Protein AF-A0A5J5HR35-F1 (afdb_monomer_lite)

pLDDT: mean 83.35, std 20.57, range [26.34, 98.75]

Radius of gyration: 26.12 Å; chains: 1; bounding box: 55×48×92 Å

Sequence (263 aa):
MTSKKSKEKQVEEMIECFKLLPTAKPPLFHYHTVRGNVSAYLWQKKIRPAVLEQLHKTCSICGWQPTIKEEERKLHLHEIEEYDYENMVCHLIDIQLICVKCHAIQHIMRAQAVLTMKQWDDLMQHFIMVNGCSSDVLDDWELIVTKSMQRDKNLMTMPALEERKELTKKTRRYTVASHLPFAEEMANQLLKKGLLHHESFVEKLIEDYTAIKRANKSKNLYRCPKCRNIGKKREYATYTMYEHKVYSTMMGITRISGCIVEK

Structure (mmCIF, N/CA/C/O backbone):
data_AF-A0A5J5HR35-F1
#
_entry.id   AF-A0A5J5HR35-F1
#
loop_
_atom_site.group_PDB
_atom_site.id
_atom_site.type_symbol
_atom_site.label_atom_id
_atom_site.label_alt_id
_atom_site.label_comp_id
_atom_site.label_asym_id
_atom_site.label_entity_id
_atom_site.label_seq_id
_atom_site.pdbx_PDB_ins_code
_atom_site.Cartn_x
_atom_site.Cartn_y
_atom_site.Cartn_z
_atom_site.occupancy
_atom_site.B_iso_or_equiv
_atom_site.auth_seq_id
_atom_site.auth_comp_id
_atom_site.auth_asym_id
_atom_site.auth_atom_id
_atom_site.pdbx_PDB_model_num
ATOM 1 N N . MET A 1 1 ? -13.097 1.701 -36.882 1.00 57.53 1 MET A N 1
ATOM 2 C CA . MET A 1 1 ? -13.491 1.426 -35.474 1.00 57.53 1 MET A CA 1
ATOM 3 C C . MET A 1 1 ? -13.123 0.015 -34.983 1.00 57.53 1 MET A C 1
ATOM 5 O O . MET A 1 1 ? -13.241 -0.242 -33.793 1.00 57.53 1 MET A O 1
ATOM 9 N N . THR A 1 2 ? -12.625 -0.885 -35.840 1.00 61.03 2 THR A N 1
ATOM 10 C CA . THR A 1 2 ? -12.198 -2.256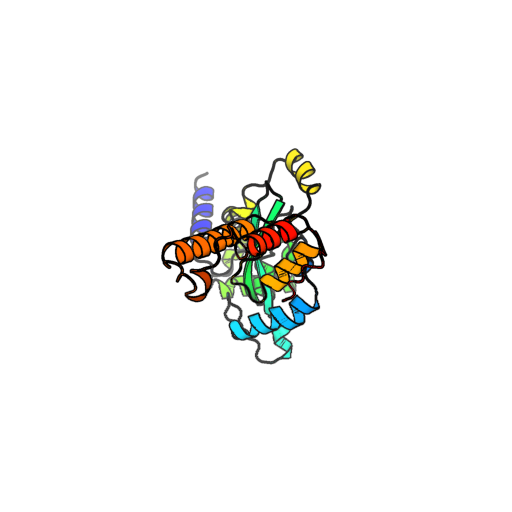 -35.481 1.00 61.03 2 THR A CA 1
ATOM 11 C C . THR A 1 2 ? -10.834 -2.325 -34.773 1.00 61.03 2 THR A C 1
ATOM 13 O O . THR A 1 2 ? -10.663 -3.138 -33.873 1.00 61.03 2 THR A O 1
ATOM 16 N N . SER A 1 3 ? -9.895 -1.427 -35.095 1.00 72.19 3 SER A N 1
ATOM 17 C CA . SER A 1 3 ? -8.535 -1.415 -34.517 1.00 72.19 3 SER A CA 1
ATOM 18 C C . SER A 1 3 ? -8.492 -1.109 -33.006 1.00 72.19 3 SER A C 1
ATOM 20 O O . SER A 1 3 ? -7.773 -1.777 -32.268 1.00 72.19 3 SER A O 1
ATOM 22 N N . LYS A 1 4 ? -9.319 -0.177 -32.505 1.00 74.44 4 LYS A N 1
ATOM 23 C CA . LYS A 1 4 ? -9.303 0.224 -31.082 1.00 74.44 4 LYS A CA 1
ATOM 24 C C . LYS A 1 4 ? -9.759 -0.895 -30.135 1.00 74.44 4 LYS A C 1
ATOM 26 O O . LYS A 1 4 ? -9.113 -1.133 -29.123 1.00 74.44 4 LYS A O 1
ATOM 31 N N . LYS A 1 5 ? -10.826 -1.623 -30.493 1.00 76.50 5 LYS A N 1
ATOM 32 C CA . LYS A 1 5 ? -11.317 -2.767 -29.700 1.00 76.50 5 LYS A CA 1
ATOM 33 C C . LYS A 1 5 ? -10.297 -3.906 -29.634 1.00 76.50 5 LYS A C 1
ATOM 35 O O . LYS A 1 5 ? -10.204 -4.572 -28.612 1.00 76.50 5 LYS A O 1
ATOM 40 N N . SER A 1 6 ? -9.526 -4.105 -30.704 1.00 87.25 6 SER A N 1
ATOM 41 C CA . SER A 1 6 ? -8.450 -5.100 -30.724 1.00 87.25 6 SER A CA 1
ATOM 42 C C . SER A 1 6 ? -7.337 -4.745 -29.738 1.00 87.25 6 SER A C 1
ATOM 44 O O . SER A 1 6 ? -6.856 -5.620 -29.028 1.00 87.25 6 SER A O 1
ATOM 46 N N . LYS A 1 7 ? -6.963 -3.463 -29.668 1.00 89.88 7 LYS A N 1
ATOM 47 C CA . LYS A 1 7 ? -5.889 -2.979 -28.796 1.00 89.88 7 LYS A CA 1
ATOM 48 C C . LYS A 1 7 ? -6.255 -3.040 -27.309 1.00 89.88 7 LYS A C 1
ATOM 50 O O . LYS A 1 7 ? -5.462 -3.502 -26.501 1.00 89.88 7 LYS A O 1
ATOM 55 N N . GLU A 1 8 ? -7.472 -2.634 -26.944 1.00 92.69 8 GLU A N 1
ATOM 56 C CA . GLU A 1 8 ? -7.939 -2.727 -25.550 1.00 92.69 8 GLU A CA 1
ATOM 57 C C . GLU A 1 8 ? -7.955 -4.169 -25.038 1.00 92.69 8 GLU A C 1
ATOM 59 O O . GLU A 1 8 ? -7.508 -4.420 -23.922 1.00 92.69 8 GLU A O 1
ATOM 64 N N . LYS A 1 9 ? -8.405 -5.113 -25.873 1.00 93.12 9 LYS A N 1
ATOM 65 C CA . LYS A 1 9 ? -8.409 -6.537 -25.534 1.00 93.12 9 LYS A CA 1
ATOM 66 C C . LYS A 1 9 ? -6.991 -7.080 -25.313 1.00 93.12 9 LYS A C 1
ATOM 68 O O . LYS A 1 9 ? -6.763 -7.780 -24.336 1.00 93.12 9 LYS A O 1
ATOM 73 N N . GLN A 1 10 ? -6.042 -6.720 -26.179 1.00 92.56 10 GLN A N 1
ATOM 74 C CA . GLN A 1 10 ? -4.635 -7.114 -26.022 1.00 92.56 10 GLN A CA 1
ATOM 75 C C . GLN A 1 10 ? -4.046 -6.601 -24.702 1.00 92.56 10 GLN A C 1
ATOM 77 O O . GLN A 1 10 ? -3.400 -7.356 -23.981 1.00 92.56 10 GLN A O 1
ATOM 82 N N . VAL A 1 11 ? -4.315 -5.342 -24.343 1.00 94.00 11 VAL A N 1
ATOM 83 C CA . VAL A 1 11 ? -3.857 -4.781 -23.063 1.00 94.00 11 VAL A CA 1
ATOM 84 C C . VAL A 1 11 ? -4.500 -5.490 -21.868 1.00 94.00 11 VAL A C 1
ATOM 86 O O . VAL A 1 11 ? -3.820 -5.753 -20.880 1.00 94.00 11 VAL A O 1
ATOM 89 N N . GLU A 1 12 ? -5.787 -5.830 -21.937 1.00 93.62 12 GLU A N 1
ATOM 90 C CA . GLU A 1 12 ? -6.458 -6.587 -20.872 1.00 93.62 12 GLU A CA 1
ATOM 91 C C . GLU A 1 12 ? -5.819 -7.966 -20.652 1.00 93.62 12 GLU A C 1
ATOM 93 O O . GLU A 1 12 ? -5.529 -8.316 -19.506 1.00 93.62 12 GLU A O 1
ATOM 98 N N . GLU A 1 13 ? -5.529 -8.693 -21.735 1.00 93.56 13 GLU A N 1
ATOM 99 C CA . GLU A 1 13 ? -4.822 -9.983 -21.703 1.00 93.56 13 GLU A CA 1
ATOM 100 C C . GLU A 1 13 ? -3.406 -9.836 -21.112 1.00 93.56 13 GLU A C 1
ATOM 102 O O . GLU A 1 13 ? -2.996 -10.631 -20.266 1.00 93.56 13 GLU A O 1
ATOM 107 N N . MET A 1 14 ? -2.671 -8.778 -21.477 1.00 92.94 14 MET A N 1
ATOM 108 C CA . MET A 1 14 ? -1.350 -8.490 -20.899 1.00 92.94 14 MET A CA 1
ATOM 109 C C . MET A 1 14 ? -1.412 -8.244 -19.386 1.00 92.94 14 MET A C 1
ATOM 111 O O . MET A 1 14 ? -0.611 -8.802 -18.636 1.00 92.94 14 MET A O 1
ATOM 115 N N . ILE A 1 15 ? -2.374 -7.438 -18.923 1.00 94.50 15 ILE A N 1
ATOM 116 C CA . ILE A 1 15 ? -2.542 -7.099 -17.500 1.00 94.50 15 ILE A CA 1
ATOM 117 C C . ILE A 1 15 ? -2.824 -8.348 -16.656 1.00 94.50 15 ILE A C 1
ATOM 119 O O . ILE A 1 15 ? -2.399 -8.395 -15.506 1.00 94.50 15 ILE A O 1
ATOM 123 N N . GLU A 1 16 ? -3.504 -9.368 -17.195 1.00 93.56 16 GLU A N 1
ATOM 124 C CA . GLU A 1 16 ? -3.741 -10.637 -16.474 1.00 93.56 16 GLU A CA 1
ATOM 125 C C . GLU A 1 16 ? -2.454 -11.376 -16.112 1.00 93.56 16 GLU A C 1
ATOM 127 O O . GLU A 1 16 ? -2.426 -12.135 -15.145 1.00 93.56 16 GLU A O 1
ATOM 132 N N . CYS A 1 17 ? -1.387 -11.137 -16.870 1.00 94.38 17 CYS A N 1
ATOM 133 C CA . CYS A 1 17 ? -0.106 -11.809 -16.699 1.00 94.38 17 CYS A CA 1
ATOM 134 C C . CYS A 1 17 ? 0.901 -10.977 -15.888 1.00 94.38 17 CYS A C 1
ATOM 136 O O . CYS A 1 17 ? 1.969 -11.478 -15.527 1.00 94.38 17 CYS A O 1
ATOM 138 N N . PHE A 1 18 ? 0.599 -9.707 -15.608 1.00 96.44 18 PHE A N 1
ATOM 139 C CA . PHE A 1 18 ? 1.504 -8.818 -14.886 1.00 96.44 18 PHE A CA 1
ATOM 140 C C . PHE A 1 18 ? 1.527 -9.128 -13.389 1.00 96.44 18 PHE A C 1
ATOM 142 O O . PHE A 1 18 ? 0.499 -9.249 -12.728 1.00 96.44 18 PHE A O 1
ATOM 149 N N . LYS A 1 19 ? 2.740 -9.189 -12.838 1.00 96.88 19 LYS A N 1
ATOM 150 C CA . LYS A 1 19 ? 2.998 -9.354 -11.401 1.00 96.88 19 LYS A CA 1
ATOM 151 C C . LYS A 1 19 ? 2.869 -8.036 -10.642 1.00 96.88 19 LYS A C 1
ATOM 153 O O . LYS A 1 19 ? 2.526 -8.028 -9.465 1.00 96.88 19 LYS A O 1
ATOM 158 N N . LEU A 1 20 ? 3.191 -6.927 -11.304 1.00 97.31 20 LEU A N 1
ATOM 159 C CA . LEU A 1 20 ? 3.141 -5.579 -10.759 1.00 97.31 20 LEU A CA 1
ATOM 160 C C . LEU A 1 20 ? 2.210 -4.734 -11.619 1.00 97.31 20 LEU A C 1
ATOM 162 O O . LEU A 1 20 ? 2.516 -4.460 -12.778 1.00 97.31 20 LEU A O 1
ATOM 166 N N . LEU A 1 21 ? 1.100 -4.297 -11.032 1.00 96.44 21 LEU A N 1
ATOM 167 C CA . LEU A 1 21 ? 0.135 -3.419 -11.680 1.00 96.44 21 LEU A CA 1
ATOM 168 C C . LEU A 1 21 ? 0.209 -2.005 -11.103 1.00 96.44 21 LEU A C 1
ATOM 170 O O . LEU A 1 21 ? 0.397 -1.848 -9.893 1.00 96.44 21 LEU A O 1
ATOM 174 N N . PRO A 1 22 ? 0.055 -0.966 -11.942 1.00 96.31 22 PRO A N 1
ATOM 175 C CA . PRO A 1 22 ? -0.123 0.385 -11.449 1.00 96.31 22 PRO A CA 1
ATOM 176 C C . PRO A 1 22 ? -1.465 0.506 -10.725 1.00 96.31 22 PRO A C 1
ATOM 178 O O . PRO A 1 22 ? -2.521 0.233 -11.294 1.00 96.31 22 PRO A O 1
ATOM 181 N N . THR A 1 23 ? -1.423 0.964 -9.478 1.00 93.69 23 THR A N 1
ATOM 182 C CA . THR A 1 23 ? -2.621 1.218 -8.667 1.00 93.69 23 THR A CA 1
ATOM 183 C C . THR A 1 23 ? -2.583 2.627 -8.090 1.00 93.69 23 THR A C 1
ATOM 185 O O . THR A 1 23 ? -1.563 3.327 -8.126 1.00 93.69 23 THR A O 1
ATOM 188 N N . ALA A 1 24 ? -3.716 3.079 -7.562 1.00 91.69 24 ALA A N 1
ATOM 189 C CA . ALA A 1 24 ? -3.787 4.313 -6.802 1.00 91.69 24 ALA A CA 1
ATOM 190 C C . ALA A 1 24 ? -4.765 4.152 -5.649 1.00 91.69 24 ALA A C 1
ATOM 192 O O . ALA A 1 24 ? -5.825 3.556 -5.790 1.00 91.69 24 ALA A O 1
ATOM 193 N N . LYS A 1 25 ? -4.427 4.760 -4.513 1.00 90.50 25 LYS A N 1
ATOM 194 C CA . LYS A 1 25 ? -5.377 4.878 -3.414 1.00 90.50 25 LYS A CA 1
ATOM 195 C C . LYS A 1 25 ? -6.567 5.730 -3.875 1.00 90.50 25 LYS A C 1
ATOM 197 O O . LYS A 1 25 ? -6.330 6.746 -4.541 1.00 90.50 25 LYS A O 1
ATOM 202 N N . PRO A 1 26 ? -7.814 5.399 -3.512 1.00 89.88 26 PRO A N 1
ATOM 203 C CA . PRO A 1 26 ? -8.939 6.249 -3.848 1.00 89.88 26 PRO A CA 1
ATOM 204 C C . PRO A 1 26 ? -8.829 7.659 -3.255 1.00 89.88 26 PRO A C 1
ATOM 206 O O . PRO A 1 26 ? -8.454 7.795 -2.084 1.00 89.88 26 PRO A O 1
ATOM 209 N N . PRO A 1 27 ? -9.203 8.715 -4.007 1.00 89.44 27 PRO A N 1
ATOM 210 C CA . PRO A 1 27 ? -9.065 10.106 -3.567 1.00 89.44 27 PRO A CA 1
ATOM 211 C C . PRO A 1 27 ? -9.673 10.415 -2.195 1.00 89.44 27 PRO A C 1
ATOM 213 O O . PRO A 1 27 ? -9.071 11.130 -1.399 1.00 89.44 27 PRO A O 1
ATOM 216 N N . LEU A 1 28 ? -10.838 9.841 -1.875 1.00 91.56 28 LEU A N 1
ATOM 217 C CA . LEU A 1 28 ? -11.536 10.090 -0.604 1.00 91.56 28 LEU A CA 1
ATOM 218 C C . LEU A 1 28 ? -10.789 9.563 0.636 1.00 91.56 28 LEU A C 1
ATOM 220 O O . LEU A 1 28 ? -11.060 10.022 1.753 1.00 91.56 28 LEU A O 1
ATOM 224 N N . PHE A 1 29 ? -9.839 8.648 0.429 1.00 92.69 29 PHE A N 1
ATOM 225 C CA . PHE A 1 29 ? -9.002 8.041 1.460 1.00 92.69 29 PHE A CA 1
ATOM 226 C C . PHE A 1 29 ? -7.525 8.454 1.351 1.00 92.69 29 PHE A C 1
ATOM 228 O O . PHE A 1 29 ? -6.690 7.963 2.115 1.00 92.69 29 PHE A O 1
ATOM 235 N N . HIS A 1 30 ? -7.159 9.370 0.446 1.00 91.00 30 HIS A N 1
ATOM 236 C CA . HIS A 1 30 ? -5.794 9.907 0.399 1.00 91.00 30 HIS A CA 1
ATOM 237 C C . HIS A 1 30 ? -5.373 10.421 1.780 1.00 91.00 30 HIS A C 1
ATOM 239 O O . HIS A 1 30 ? -6.145 11.078 2.468 1.00 91.00 30 HIS A O 1
ATOM 245 N N . TYR A 1 31 ? -4.155 10.076 2.206 1.00 90.81 31 TYR A N 1
ATOM 246 C CA . TYR A 1 31 ? -3.599 10.391 3.534 1.00 90.81 31 TYR A CA 1
ATOM 247 C C . TYR A 1 31 ? -4.326 9.771 4.746 1.00 90.81 31 TYR A C 1
ATOM 249 O O . TYR A 1 31 ? -3.860 9.917 5.874 1.00 90.81 31 TYR A O 1
ATOM 257 N N . HIS A 1 32 ? -5.407 9.018 4.537 1.00 95.06 32 HIS A N 1
ATOM 258 C CA . HIS A 1 32 ? -6.162 8.331 5.581 1.00 95.06 32 HIS A CA 1
ATOM 259 C C . HIS A 1 32 ? -5.766 6.852 5.636 1.00 95.06 32 HIS A C 1
ATOM 261 O O . HIS A 1 32 ? -6.405 6.016 5.003 1.00 95.06 32 HIS A O 1
ATOM 267 N N . THR A 1 33 ? -4.718 6.516 6.389 1.00 96.75 33 THR A N 1
ATOM 268 C CA . THR A 1 33 ? -4.243 5.126 6.548 1.00 96.75 33 THR A CA 1
ATOM 269 C C . THR A 1 33 ? -4.179 4.708 8.017 1.00 96.75 33 THR A C 1
ATOM 271 O O . THR A 1 33 ? -4.176 5.569 8.906 1.00 96.75 33 THR A O 1
ATOM 274 N N . VAL A 1 34 ? -4.095 3.405 8.303 1.00 97.69 34 VAL A N 1
ATOM 275 C CA . VAL A 1 34 ? -3.909 2.921 9.681 1.00 97.69 34 VAL A CA 1
ATOM 276 C C . VAL A 1 34 ? -2.551 3.366 10.216 1.00 97.69 34 VAL A C 1
ATOM 278 O O . VAL A 1 34 ? -2.488 3.893 11.328 1.00 97.69 34 VAL A O 1
ATOM 281 N N . ARG A 1 35 ? -1.483 3.281 9.410 1.00 97.75 35 ARG A N 1
ATOM 282 C CA . ARG A 1 35 ? -0.146 3.797 9.747 1.00 97.75 35 ARG A CA 1
ATOM 283 C C . ARG A 1 35 ? -0.184 5.245 10.230 1.00 97.75 35 ARG A C 1
ATOM 285 O O . ARG A 1 35 ? 0.488 5.574 11.205 1.00 97.75 35 ARG A O 1
ATOM 292 N N . GLY A 1 36 ? -0.933 6.110 9.543 1.00 97.38 36 GLY A N 1
ATOM 293 C CA . GLY A 1 36 ? -1.074 7.522 9.913 1.00 97.38 36 GLY A CA 1
ATOM 294 C C . GLY A 1 36 ? -1.812 7.737 11.238 1.00 97.38 36 GLY A C 1
ATOM 295 O O . GLY A 1 36 ? -1.642 8.770 11.885 1.00 97.38 36 GLY A O 1
ATOM 296 N N . ASN A 1 37 ? -2.600 6.751 11.669 1.00 97.94 37 ASN A N 1
ATOM 297 C CA . ASN A 1 37 ? -3.440 6.822 12.859 1.00 97.94 37 ASN A CA 1
ATOM 298 C C . ASN A 1 37 ? -2.931 5.992 14.043 1.00 97.94 37 ASN A C 1
ATOM 300 O O . ASN A 1 37 ? -3.491 6.107 15.135 1.00 97.94 37 ASN A O 1
ATOM 304 N N . VAL A 1 38 ? -1.837 5.251 13.896 1.00 98.31 38 VAL A N 1
ATOM 305 C CA . VAL A 1 38 ? -1.128 4.608 15.011 1.00 98.31 38 VAL A CA 1
ATOM 306 C C . VAL A 1 38 ? 0.164 5.351 15.352 1.00 98.31 38 VAL A C 1
ATOM 308 O O . VAL A 1 38 ? 0.630 6.223 14.620 1.00 98.31 38 VAL A O 1
ATOM 311 N N . SER A 1 39 ? 0.747 5.056 16.510 1.00 98.38 39 SER A N 1
ATOM 312 C CA . SER A 1 39 ? 1.972 5.702 16.959 1.00 98.38 39 SER A CA 1
ATOM 313 C C . SER A 1 39 ? 3.158 5.296 16.084 1.00 98.38 39 SER A C 1
ATOM 315 O O . SER A 1 39 ? 3.326 4.131 15.715 1.00 98.38 39 SER A O 1
ATOM 317 N N . ALA A 1 40 ? 4.042 6.259 15.807 1.00 98.00 40 ALA A N 1
ATOM 318 C CA . ALA A 1 40 ? 5.276 5.995 15.071 1.00 98.00 40 ALA A CA 1
ATOM 319 C C . ALA A 1 40 ? 6.129 4.917 15.757 1.00 98.00 40 ALA A C 1
ATOM 321 O O . ALA A 1 40 ? 6.792 4.138 15.080 1.00 98.00 40 ALA A O 1
ATOM 322 N N . TYR A 1 41 ? 6.079 4.839 17.090 1.00 98.44 41 TYR A N 1
ATOM 323 C CA . TYR A 1 41 ? 6.735 3.784 17.854 1.00 98.44 41 TYR A CA 1
ATOM 324 C C . TYR A 1 41 ? 6.165 2.398 17.525 1.00 98.44 41 TYR A C 1
ATOM 326 O O . TYR A 1 41 ? 6.935 1.515 17.154 1.00 98.44 41 TYR A O 1
ATOM 334 N N . LEU A 1 42 ? 4.838 2.210 17.587 1.00 98.44 42 LEU A N 1
ATOM 335 C CA . LEU A 1 42 ? 4.205 0.934 17.233 1.00 98.44 42 LEU A CA 1
ATOM 336 C C . LEU A 1 42 ? 4.572 0.531 15.797 1.00 98.44 42 LEU A C 1
ATOM 338 O O . LEU A 1 42 ? 5.025 -0.588 15.563 1.00 98.44 42 LEU A O 1
ATOM 342 N N . TRP A 1 43 ? 4.480 1.467 14.852 1.00 98.44 43 TRP A N 1
ATOM 343 C CA . TRP A 1 43 ? 4.788 1.177 13.453 1.00 98.44 43 TRP A CA 1
ATOM 344 C C . TRP A 1 43 ? 6.270 0.854 13.213 1.00 98.44 43 TRP A C 1
ATOM 346 O O . TRP A 1 43 ? 6.600 -0.165 12.614 1.00 98.44 43 TRP A O 1
ATOM 356 N N . GLN A 1 44 ? 7.186 1.710 13.676 1.00 97.56 44 GLN A N 1
ATOM 357 C CA . GLN A 1 44 ? 8.612 1.619 13.337 1.00 97.56 44 GLN A CA 1
ATOM 358 C C . GLN A 1 44 ? 9.398 0.654 14.222 1.00 97.56 44 GLN A C 1
ATOM 360 O O . GLN A 1 44 ? 10.420 0.133 13.780 1.00 97.56 44 GLN A O 1
ATOM 365 N N . LYS A 1 45 ? 8.982 0.454 15.477 1.00 98.12 45 LYS A N 1
ATOM 366 C CA . LYS A 1 45 ? 9.732 -0.345 16.459 1.00 98.12 45 LYS A CA 1
ATOM 367 C C . LYS A 1 45 ? 9.137 -1.722 16.714 1.00 98.12 45 LYS A C 1
ATOM 369 O O . LYS A 1 45 ? 9.858 -2.566 17.227 1.00 98.12 45 LYS A O 1
ATOM 374 N N . LYS A 1 46 ? 7.873 -1.957 16.349 1.00 98.38 46 LYS A N 1
ATOM 375 C CA . LYS A 1 46 ? 7.218 -3.260 16.529 1.00 98.38 46 LYS A CA 1
ATOM 376 C C . LYS A 1 46 ? 6.773 -3.870 15.202 1.00 98.38 46 LYS A C 1
ATOM 378 O O . LYS A 1 46 ? 7.339 -4.875 14.788 1.00 98.38 46 LYS A O 1
ATOM 383 N N . ILE A 1 47 ? 5.828 -3.231 14.506 1.00 98.31 47 ILE A N 1
ATOM 384 C CA . ILE A 1 47 ? 5.219 -3.781 13.282 1.00 98.31 47 ILE A CA 1
ATOM 385 C C . ILE A 1 47 ? 6.271 -3.969 12.189 1.00 98.31 47 ILE A C 1
ATOM 387 O O . ILE A 1 47 ? 6.444 -5.074 11.686 1.00 98.31 47 ILE A O 1
ATOM 391 N N . ARG A 1 48 ? 7.016 -2.913 11.837 1.00 98.12 48 ARG A N 1
ATOM 392 C CA . ARG A 1 48 ? 8.013 -2.979 10.760 1.00 98.12 48 ARG A CA 1
ATOM 393 C C . ARG A 1 48 ? 9.076 -4.064 10.989 1.00 98.12 48 ARG A C 1
ATOM 395 O O . ARG A 1 48 ? 9.283 -4.835 10.056 1.00 98.12 48 ARG A O 1
ATOM 402 N N . PRO A 1 49 ? 9.750 -4.153 12.153 1.00 98.12 49 PRO A N 1
ATOM 403 C CA . PRO A 1 49 ? 10.697 -5.236 12.412 1.00 98.12 49 PRO A CA 1
ATOM 404 C C . PRO A 1 49 ? 10.073 -6.629 12.297 1.00 98.12 49 PRO A C 1
ATOM 406 O O . PRO A 1 49 ? 10.654 -7.477 11.629 1.00 98.12 49 PRO A O 1
ATOM 409 N N . ALA A 1 50 ? 8.876 -6.836 12.859 1.00 98.19 50 ALA A N 1
ATOM 410 C CA . ALA A 1 50 ? 8.188 -8.125 12.789 1.00 98.19 50 ALA A CA 1
ATOM 411 C C . ALA A 1 50 ? 7.865 -8.533 11.342 1.00 98.19 50 ALA A C 1
ATOM 413 O O . ALA A 1 50 ? 8.151 -9.657 10.944 1.00 98.19 50 ALA A O 1
ATOM 414 N N . VAL A 1 51 ? 7.348 -7.606 10.526 1.00 98.00 51 VAL A N 1
ATOM 415 C CA . VAL A 1 51 ? 7.048 -7.864 9.106 1.00 98.00 51 VAL A CA 1
ATOM 416 C C . VAL A 1 51 ? 8.327 -8.117 8.296 1.00 98.00 51 VAL A C 1
ATOM 418 O O . VAL A 1 51 ? 8.355 -9.008 7.451 1.00 98.00 51 VAL A O 1
ATOM 421 N N . LEU A 1 52 ? 9.405 -7.364 8.554 1.00 97.81 52 LEU A N 1
ATOM 422 C CA . LEU A 1 52 ? 10.706 -7.583 7.906 1.00 97.81 52 LEU A CA 1
ATOM 423 C C . LEU A 1 52 ? 11.263 -8.982 8.197 1.00 97.81 52 LEU A C 1
ATOM 425 O O . LEU A 1 52 ? 11.808 -9.614 7.295 1.00 97.81 52 LEU A O 1
ATOM 429 N N . GLU A 1 53 ? 11.145 -9.444 9.440 1.00 97.19 53 GLU A N 1
ATOM 430 C CA . GLU A 1 53 ? 11.596 -10.769 9.863 1.00 97.19 53 GLU A CA 1
ATOM 431 C C . GLU A 1 53 ? 10.728 -11.881 9.262 1.00 97.19 53 GLU A C 1
ATOM 433 O O . GLU A 1 53 ? 11.262 -12.788 8.624 1.00 97.19 53 GLU A O 1
ATOM 438 N N . GLN A 1 54 ? 9.401 -11.755 9.372 1.00 96.69 54 GLN A N 1
ATOM 439 C CA . GLN A 1 54 ? 8.428 -12.712 8.837 1.00 96.69 54 GLN A CA 1
ATOM 440 C C . GLN A 1 54 ? 8.568 -12.918 7.322 1.00 96.69 54 GLN A C 1
ATOM 442 O O . GLN A 1 54 ? 8.399 -14.031 6.835 1.00 96.69 54 GLN A O 1
ATOM 447 N N . LEU A 1 55 ? 8.878 -11.855 6.575 1.00 96.69 55 LEU A N 1
ATOM 448 C CA . LEU A 1 55 ? 8.982 -11.885 5.111 1.00 96.69 55 LEU A CA 1
ATOM 449 C C . LEU A 1 55 ? 10.434 -11.933 4.617 1.00 96.69 55 LEU A C 1
ATOM 451 O O . LEU A 1 55 ? 10.722 -11.556 3.478 1.00 96.69 55 LEU A O 1
ATOM 455 N N . HIS A 1 56 ? 11.363 -12.356 5.480 1.00 97.44 56 HIS A N 1
ATOM 456 C CA . HIS A 1 56 ? 12.780 -12.560 5.159 1.00 97.44 56 HIS A CA 1
ATOM 457 C C . HIS A 1 56 ? 13.428 -11.379 4.417 1.00 97.44 56 HIS A C 1
ATOM 459 O O . HIS A 1 56 ? 14.286 -11.558 3.546 1.00 97.44 56 HIS A O 1
ATOM 465 N N . LYS A 1 57 ? 12.998 -10.153 4.746 1.00 97.88 57 LYS A N 1
ATOM 466 C CA . LYS A 1 57 ? 13.475 -8.897 4.150 1.00 97.88 57 LYS A CA 1
ATOM 467 C C . LYS A 1 57 ? 13.450 -8.916 2.617 1.00 97.88 57 LYS A C 1
ATOM 469 O O . LYS A 1 57 ? 14.338 -8.361 1.981 1.00 97.88 57 LYS A O 1
ATOM 474 N N . THR A 1 58 ? 12.452 -9.555 2.020 1.00 98.44 58 THR A N 1
ATOM 475 C CA . THR A 1 58 ? 12.361 -9.714 0.566 1.00 98.44 58 THR A CA 1
ATOM 476 C C . THR A 1 58 ? 11.127 -8.991 0.042 1.00 98.44 58 THR A C 1
ATOM 478 O O . THR A 1 58 ? 10.047 -9.079 0.623 1.00 98.44 58 THR A O 1
ATOM 481 N N . CYS A 1 59 ? 11.278 -8.242 -1.052 1.00 98.75 59 CYS A N 1
ATOM 482 C CA . CYS A 1 59 ? 10.138 -7.665 -1.753 1.00 98.75 59 CYS A CA 1
ATOM 483 C C . CYS A 1 59 ? 9.243 -8.796 -2.269 1.00 98.75 59 CYS A C 1
ATOM 485 O O . CYS A 1 59 ? 9.657 -9.569 -3.128 1.00 98.75 59 CYS A O 1
ATOM 487 N N . SER A 1 60 ? 8.007 -8.851 -1.789 1.00 98.31 60 SER A N 1
ATOM 488 C CA . SER A 1 60 ? 7.040 -9.891 -2.164 1.00 98.31 60 SER A CA 1
ATOM 489 C C . SER A 1 60 ? 6.601 -9.851 -3.635 1.00 98.31 60 SER A C 1
ATOM 491 O O . SER A 1 60 ? 6.045 -10.830 -4.116 1.00 98.31 60 SER A O 1
ATOM 493 N N . ILE A 1 61 ? 6.863 -8.754 -4.357 1.00 98.38 61 ILE A N 1
ATOM 494 C CA . ILE A 1 61 ? 6.514 -8.615 -5.780 1.00 98.38 61 ILE A CA 1
ATOM 495 C C . ILE A 1 61 ? 7.698 -8.977 -6.684 1.00 98.38 61 ILE A C 1
ATOM 497 O O . ILE A 1 61 ? 7.586 -9.844 -7.546 1.00 98.38 61 ILE A O 1
ATOM 501 N N . CYS A 1 62 ? 8.842 -8.307 -6.510 1.00 98.50 62 CYS A N 1
ATOM 502 C CA . CYS A 1 62 ? 9.989 -8.450 -7.415 1.00 98.50 62 CYS A CA 1
ATOM 503 C C . CYS A 1 62 ? 11.125 -9.325 -6.882 1.00 98.50 62 CYS A C 1
ATOM 505 O O . CYS A 1 62 ? 12.130 -9.491 -7.565 1.00 98.50 62 CYS A O 1
ATOM 507 N N . GLY A 1 63 ? 11.020 -9.831 -5.652 1.00 98.31 63 GLY A N 1
ATOM 508 C CA . GLY A 1 63 ? 12.065 -10.645 -5.028 1.00 98.31 63 GLY A CA 1
ATOM 509 C C . GLY A 1 63 ? 13.323 -9.873 -4.619 1.00 98.31 63 GLY A C 1
ATOM 510 O O . GLY A 1 63 ? 14.273 -10.482 -4.139 1.00 98.31 63 GLY A O 1
ATOM 511 N N . TRP A 1 64 ? 13.366 -8.544 -4.783 1.00 98.44 64 TRP A N 1
ATOM 512 C CA . TRP A 1 64 ? 14.529 -7.753 -4.374 1.00 98.44 64 TRP A CA 1
ATOM 513 C C . TRP A 1 64 ? 14.791 -7.876 -2.866 1.00 98.44 64 TRP A C 1
ATOM 515 O O . TRP A 1 64 ? 13.884 -7.655 -2.058 1.00 98.44 64 TRP A O 1
ATOM 525 N N . GLN A 1 65 ? 16.043 -8.163 -2.510 1.00 98.25 65 GLN A N 1
ATOM 526 C CA . GLN A 1 65 ? 16.531 -8.286 -1.140 1.00 98.25 65 GLN A CA 1
ATOM 527 C C . GLN A 1 65 ? 17.715 -7.323 -0.927 1.00 98.25 65 GLN A C 1
ATOM 529 O O . GLN A 1 65 ? 18.570 -7.203 -1.810 1.00 98.25 65 GLN A O 1
ATOM 534 N N . PRO A 1 66 ? 17.787 -6.614 0.214 1.00 97.56 66 PRO A N 1
ATOM 535 C CA . PRO A 1 66 ? 18.926 -5.768 0.541 1.00 97.56 66 PRO A CA 1
ATOM 536 C C . PRO A 1 66 ? 20.176 -6.622 0.765 1.00 97.56 66 PRO A C 1
ATOM 538 O O . PRO A 1 66 ? 20.118 -7.650 1.437 1.00 97.56 66 PRO A O 1
ATOM 541 N N . THR A 1 67 ? 21.316 -6.172 0.241 1.00 97.25 67 THR A N 1
ATOM 542 C CA . THR A 1 67 ? 22.607 -6.870 0.431 1.00 97.25 67 THR A CA 1
ATOM 543 C C . THR A 1 67 ? 23.352 -6.385 1.675 1.00 97.25 67 THR A C 1
ATOM 545 O O . THR A 1 67 ? 24.158 -7.113 2.249 1.00 97.25 67 THR A O 1
ATOM 548 N N . ILE A 1 68 ? 23.042 -5.166 2.123 1.00 96.69 68 ILE A N 1
ATOM 549 C CA . ILE A 1 68 ? 23.571 -4.542 3.339 1.00 96.69 68 ILE A CA 1
ATOM 550 C C . ILE A 1 68 ? 22.426 -3.967 4.179 1.00 96.69 68 ILE A C 1
ATOM 552 O O . ILE A 1 68 ? 21.354 -3.631 3.668 1.00 96.69 68 ILE A O 1
ATOM 556 N N . LYS A 1 69 ? 22.648 -3.820 5.487 1.00 94.94 69 LYS A N 1
ATOM 557 C CA . LYS A 1 69 ? 21.612 -3.420 6.454 1.00 94.94 69 LYS A CA 1
ATOM 558 C C . LYS A 1 69 ? 21.001 -2.049 6.143 1.00 94.94 69 LYS A C 1
ATOM 560 O O . LYS A 1 69 ? 19.804 -1.837 6.322 1.00 94.94 69 LYS A O 1
ATOM 565 N N . GLU A 1 70 ? 21.799 -1.118 5.636 1.00 96.50 70 GLU A N 1
ATOM 566 C CA . GLU A 1 70 ? 21.386 0.247 5.297 1.00 96.50 70 GLU A CA 1
ATOM 567 C C . GLU A 1 70 ? 20.364 0.276 4.154 1.00 96.50 70 GLU A C 1
ATOM 569 O O . GLU A 1 70 ? 19.602 1.238 4.020 1.00 96.50 70 GLU A O 1
ATOM 574 N N . GLU A 1 71 ? 20.328 -0.771 3.328 1.00 97.62 71 GLU A N 1
ATOM 575 C CA . GLU A 1 71 ? 19.370 -0.907 2.238 1.00 97.62 71 GLU A CA 1
ATOM 576 C C . GLU A 1 71 ? 18.006 -1.412 2.696 1.00 97.62 71 GLU A C 1
ATOM 578 O O . GLU A 1 71 ? 17.033 -1.203 1.976 1.00 97.62 71 GLU A O 1
ATOM 583 N N . GLU A 1 72 ? 17.871 -1.967 3.905 1.00 97.06 72 GLU A N 1
ATOM 584 C CA . GLU A 1 72 ? 16.573 -2.401 4.442 1.00 97.06 72 GLU A CA 1
ATOM 585 C C . GLU A 1 72 ? 15.547 -1.256 4.464 1.00 97.06 72 GLU A C 1
ATOM 587 O O . GLU A 1 72 ? 14.343 -1.485 4.345 1.00 97.06 72 GLU A O 1
ATOM 592 N N . ARG A 1 73 ? 15.998 0.005 4.548 1.00 96.62 73 ARG A N 1
ATOM 593 C CA . ARG A 1 73 ? 15.126 1.190 4.445 1.00 96.62 73 ARG A CA 1
ATOM 594 C C . ARG A 1 73 ? 14.439 1.337 3.082 1.00 96.62 73 ARG A C 1
ATOM 596 O O . ARG A 1 73 ? 13.427 2.021 3.006 1.00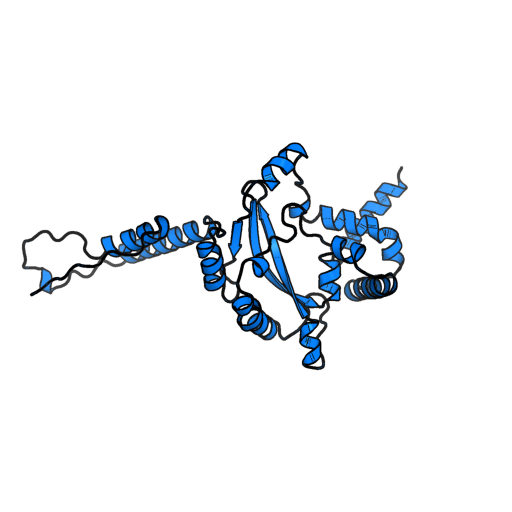 96.62 73 ARG A O 1
ATOM 603 N N . LYS A 1 74 ? 14.973 0.707 2.029 1.00 98.12 74 LYS A N 1
ATOM 604 C CA . LYS A 1 74 ? 14.382 0.669 0.682 1.00 98.12 74 LYS A CA 1
ATOM 605 C C . LYS A 1 74 ? 13.239 -0.352 0.579 1.00 98.12 74 LYS A C 1
ATOM 607 O O . LYS A 1 74 ? 12.547 -0.357 -0.437 1.00 98.12 74 LYS A O 1
ATOM 612 N N . LEU A 1 75 ? 13.027 -1.194 1.598 1.00 98.50 75 LEU A N 1
ATOM 613 C CA . LEU A 1 75 ? 11.808 -1.989 1.752 1.00 98.50 75 LEU A CA 1
ATOM 614 C C . LEU A 1 75 ? 10.766 -1.188 2.525 1.00 98.50 75 LEU A C 1
ATOM 616 O O . LEU A 1 75 ? 11.013 -0.711 3.637 1.00 98.50 75 LEU A O 1
ATOM 620 N N . HIS A 1 76 ? 9.582 -1.055 1.959 1.00 98.38 76 HIS A N 1
ATOM 621 C CA . HIS A 1 76 ? 8.440 -0.359 2.522 1.00 98.38 76 HIS A CA 1
ATOM 622 C C . HIS A 1 76 ? 7.362 -1.364 2.934 1.00 98.38 76 HIS A C 1
ATOM 624 O O . HIS A 1 76 ? 7.203 -2.406 2.305 1.00 98.38 76 HIS A O 1
ATOM 630 N N . LEU A 1 77 ? 6.631 -1.028 3.998 1.00 98.38 77 LEU A N 1
ATOM 631 C CA . LEU A 1 77 ? 5.384 -1.699 4.356 1.00 98.38 77 LEU A CA 1
ATOM 632 C C . LEU A 1 77 ? 4.268 -0.974 3.605 1.00 98.38 77 LEU A C 1
ATOM 634 O O . LEU A 1 77 ? 4.024 0.203 3.887 1.00 98.38 77 LEU A O 1
ATOM 638 N N . HIS A 1 78 ? 3.657 -1.654 2.647 1.00 97.94 78 HIS A N 1
ATOM 639 C CA . HIS A 1 78 ? 2.496 -1.191 1.905 1.00 97.94 78 HIS A CA 1
ATOM 640 C C . HIS A 1 78 ? 1.230 -1.747 2.557 1.00 97.94 78 HIS A C 1
ATOM 642 O O . HIS A 1 78 ? 1.140 -2.941 2.832 1.00 97.94 78 HIS A O 1
ATOM 648 N N . GLU A 1 79 ? 0.288 -0.864 2.866 1.00 97.69 79 GLU A N 1
ATOM 649 C CA . GLU A 1 79 ? -0.994 -1.227 3.469 1.00 97.69 79 GLU A CA 1
ATOM 650 C C . GLU A 1 79 ? -1.912 -1.766 2.364 1.00 97.69 79 GLU A C 1
ATOM 652 O O . GLU A 1 79 ? -2.204 -1.041 1.414 1.00 97.69 79 GLU A O 1
ATOM 657 N N . ILE A 1 80 ? -2.340 -3.027 2.479 1.00 96.12 80 ILE A N 1
ATOM 658 C CA . ILE A 1 80 ? -3.357 -3.621 1.605 1.00 96.12 80 ILE A CA 1
ATOM 659 C C . ILE A 1 80 ? -4.711 -3.315 2.229 1.00 96.12 80 ILE A C 1
ATOM 661 O O . ILE A 1 80 ? -5.017 -3.772 3.334 1.00 96.12 80 ILE A O 1
ATOM 665 N N . GLU A 1 81 ? -5.493 -2.493 1.540 1.00 95.44 81 GLU A N 1
ATOM 666 C CA . GLU A 1 81 ? -6.711 -1.896 2.071 1.00 95.44 81 GLU A CA 1
ATOM 667 C C . GLU A 1 81 ? -7.919 -2.188 1.171 1.00 95.44 81 GLU A C 1
ATOM 669 O O . GLU A 1 81 ? -7.810 -2.187 -0.055 1.00 95.44 81 GLU A O 1
ATOM 674 N N . GLU A 1 82 ? -9.081 -2.366 1.794 1.00 93.06 82 GLU A N 1
ATOM 675 C CA . GLU A 1 82 ? -10.394 -2.318 1.142 1.00 93.06 82 GLU A CA 1
ATOM 676 C C . GLU A 1 82 ? -11.170 -1.098 1.646 1.00 93.06 82 GLU A C 1
ATOM 678 O O . GLU A 1 82 ? -10.960 -0.633 2.773 1.00 93.06 82 GLU A O 1
ATOM 683 N N . TYR A 1 83 ? -12.065 -0.558 0.818 1.00 92.38 83 TYR A N 1
ATOM 684 C CA . TYR A 1 83 ? -12.753 0.695 1.128 1.00 92.38 83 TYR A CA 1
ATOM 685 C C . TYR A 1 83 ? -14.268 0.548 1.062 1.00 92.38 83 TYR A C 1
ATOM 687 O O . TYR A 1 83 ? -14.839 0.269 0.010 1.00 92.38 83 TYR A O 1
ATOM 695 N N . ASP A 1 84 ? -14.915 0.843 2.184 1.00 92.00 84 ASP A N 1
ATOM 696 C CA . ASP A 1 84 ? -16.355 1.034 2.277 1.00 92.00 84 ASP A CA 1
ATOM 697 C C . ASP A 1 84 ? -16.649 2.539 2.201 1.00 92.00 84 ASP A C 1
ATOM 699 O O . ASP A 1 84 ? -16.421 3.296 3.151 1.00 92.00 84 ASP A O 1
ATOM 703 N N . TYR A 1 85 ? -17.124 2.990 1.040 1.00 89.62 85 TYR A N 1
ATOM 704 C CA . TYR A 1 85 ? -17.478 4.391 0.803 1.00 89.62 85 TYR A CA 1
ATOM 705 C C . TYR A 1 85 ? -18.766 4.816 1.508 1.00 89.62 85 TYR A C 1
ATOM 707 O O . TYR A 1 85 ? -18.903 5.986 1.869 1.00 89.62 85 TYR A O 1
ATOM 715 N N . GLU A 1 86 ? -19.698 3.889 1.720 1.00 88.56 86 GLU A N 1
ATOM 716 C CA . GLU A 1 86 ? -20.987 4.177 2.344 1.00 88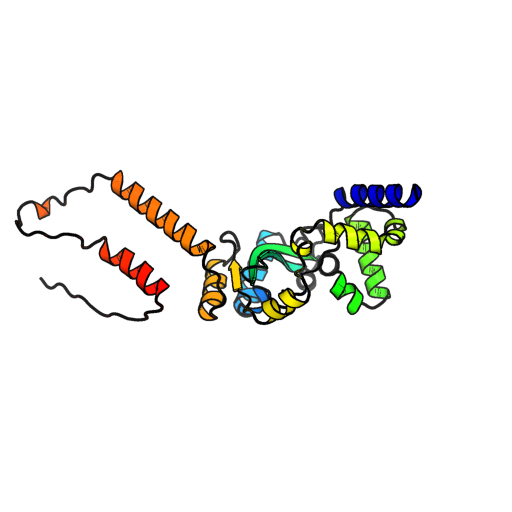.56 86 GLU A CA 1
ATOM 717 C C . GLU A 1 86 ? -20.774 4.578 3.810 1.00 88.56 86 GLU A C 1
ATOM 719 O O . GLU A 1 86 ? -21.214 5.652 4.262 1.00 88.56 86 GLU A O 1
ATOM 724 N N . ASN A 1 87 ? -19.978 3.773 4.517 1.00 91.12 87 ASN A N 1
ATOM 725 C CA . ASN A 1 87 ? -19.645 3.966 5.925 1.00 91.12 87 ASN A CA 1
ATOM 726 C C . ASN A 1 87 ? -18.343 4.745 6.159 1.00 91.12 87 ASN A C 1
ATOM 728 O O . ASN A 1 87 ? -18.019 5.058 7.312 1.00 91.12 87 ASN A O 1
ATOM 732 N N . MET A 1 88 ? -17.617 5.081 5.087 1.00 94.06 88 MET A N 1
ATOM 733 C CA . MET A 1 88 ? -16.298 5.725 5.111 1.00 94.06 88 MET A CA 1
ATOM 734 C C . MET A 1 88 ? -15.289 4.960 5.979 1.00 94.06 88 MET A C 1
ATOM 736 O O . MET A 1 88 ? -14.599 5.538 6.829 1.00 94.06 88 MET A O 1
ATOM 740 N N . VAL A 1 89 ? -15.211 3.646 5.767 1.00 95.12 89 VAL A N 1
ATOM 741 C CA . VAL A 1 89 ? -14.319 2.737 6.492 1.00 95.12 89 VAL A CA 1
ATOM 742 C C . VAL A 1 89 ? -13.186 2.281 5.577 1.00 95.12 89 VAL A C 1
ATOM 744 O O . VAL A 1 89 ? -13.404 1.866 4.445 1.00 95.12 89 VAL A O 1
ATOM 747 N N . CYS A 1 90 ? -11.957 2.379 6.078 1.00 95.94 90 CYS A N 1
ATOM 748 C CA . CYS A 1 90 ? -10.781 1.769 5.471 1.00 95.94 90 CYS A CA 1
ATOM 749 C C . CYS A 1 90 ? -10.459 0.472 6.223 1.00 95.94 90 CYS A C 1
ATOM 751 O O . CYS A 1 90 ? -10.135 0.498 7.415 1.00 95.94 90 CYS A O 1
ATOM 753 N N . HIS A 1 91 ? -10.566 -0.662 5.546 1.00 95.69 91 HIS A N 1
ATOM 754 C CA . HIS A 1 91 ? -10.271 -1.967 6.116 1.00 95.69 91 HIS A CA 1
ATOM 755 C C . HIS A 1 91 ? -8.815 -2.318 5.833 1.00 95.69 91 HIS A C 1
ATOM 757 O O . HIS A 1 91 ? -8.465 -2.564 4.685 1.00 95.69 91 HIS A O 1
ATOM 763 N N . LEU A 1 92 ? -7.956 -2.333 6.858 1.00 97.44 92 LEU A N 1
ATOM 764 C CA . LEU A 1 92 ? -6.586 -2.824 6.705 1.00 97.44 92 LEU A CA 1
ATOM 765 C C . LEU A 1 92 ? -6.614 -4.353 6.689 1.00 97.44 92 LEU A C 1
ATOM 767 O O . LEU A 1 92 ? -6.733 -4.984 7.744 1.00 97.44 92 LEU A O 1
ATOM 771 N N . ILE A 1 93 ? -6.520 -4.916 5.487 1.00 97.06 93 ILE A N 1
ATOM 772 C CA . ILE A 1 93 ? -6.615 -6.353 5.237 1.00 97.06 93 ILE A CA 1
ATOM 773 C C . ILE A 1 93 ? -5.272 -7.025 5.475 1.00 97.06 93 ILE A C 1
ATOM 775 O O . ILE A 1 93 ? -5.226 -8.033 6.167 1.00 97.06 93 ILE A O 1
ATOM 779 N N . ASP A 1 94 ? -4.189 -6.456 4.944 1.00 97.50 94 ASP A N 1
ATOM 780 C CA . ASP A 1 94 ? -2.847 -7.027 5.063 1.00 97.50 94 ASP A CA 1
ATOM 781 C C . ASP A 1 94 ? -1.756 -5.933 5.023 1.00 97.50 94 ASP A C 1
ATOM 783 O O . ASP A 1 94 ? -2.018 -4.761 4.734 1.00 97.50 94 ASP A O 1
ATOM 787 N N . ILE A 1 95 ? -0.510 -6.300 5.324 1.00 98.12 95 ILE A N 1
ATOM 788 C CA . ILE A 1 95 ? 0.679 -5.459 5.180 1.00 98.12 95 ILE A CA 1
ATOM 789 C C . ILE A 1 95 ? 1.685 -6.189 4.295 1.00 98.12 95 ILE A C 1
ATOM 791 O O . ILE A 1 95 ? 2.346 -7.142 4.704 1.00 98.12 95 ILE A O 1
ATOM 795 N N . GLN A 1 96 ? 1.881 -5.661 3.095 1.00 97.62 96 GLN A N 1
ATOM 796 C CA . GLN A 1 96 ? 2.809 -6.219 2.129 1.00 97.62 96 GLN A CA 1
ATOM 797 C C . GLN A 1 96 ? 4.194 -5.568 2.256 1.00 97.62 96 GLN A C 1
ATOM 799 O O . GLN A 1 96 ? 4.327 -4.344 2.294 1.00 97.62 96 GLN A O 1
ATOM 804 N N . LEU A 1 97 ? 5.260 -6.371 2.283 1.00 98.50 97 LEU A N 1
ATOM 805 C CA . LEU A 1 97 ? 6.634 -5.865 2.209 1.00 98.50 97 LEU A CA 1
ATOM 806 C C . LEU A 1 97 ? 7.090 -5.786 0.751 1.00 98.50 97 LEU A C 1
ATOM 808 O O . LEU A 1 97 ? 7.146 -6.803 0.055 1.00 98.50 97 LEU A O 1
ATOM 812 N N . ILE A 1 98 ? 7.439 -4.587 0.291 1.00 98.75 98 ILE A N 1
ATOM 813 C CA . ILE A 1 98 ? 7.822 -4.333 -1.105 1.00 98.75 98 ILE A CA 1
ATOM 814 C C . ILE A 1 98 ? 8.970 -3.331 -1.209 1.00 98.75 98 ILE A C 1
ATOM 816 O O . ILE A 1 98 ? 9.195 -2.537 -0.302 1.00 98.75 98 ILE A O 1
ATOM 820 N N . CYS A 1 99 ? 9.711 -3.323 -2.316 1.00 98.75 99 CYS A N 1
ATOM 821 C CA . CYS A 1 99 ? 10.750 -2.318 -2.535 1.00 98.75 99 CYS A CA 1
ATOM 822 C C . CYS A 1 99 ? 10.148 -0.949 -2.903 1.00 98.75 99 CYS A C 1
ATOM 824 O O . CYS A 1 99 ? 9.016 -0.851 -3.379 1.00 98.75 99 CYS A O 1
ATOM 826 N N . VAL A 1 100 ? 10.931 0.120 -2.737 1.00 98.44 100 VAL A N 1
ATOM 827 C CA . VAL A 1 100 ? 10.524 1.503 -3.041 1.00 98.44 100 VAL A CA 1
ATOM 828 C C . VAL A 1 100 ? 9.986 1.694 -4.466 1.00 98.44 100 VAL A C 1
ATOM 830 O O . VAL A 1 100 ? 9.077 2.497 -4.662 1.00 98.44 100 VAL A O 1
ATOM 833 N N . LYS A 1 101 ? 10.501 0.945 -5.451 1.00 98.62 101 LYS A N 1
ATOM 834 C CA . LYS A 1 101 ? 10.054 1.034 -6.848 1.00 98.62 101 LYS A CA 1
ATOM 835 C C . LYS A 1 101 ? 8.698 0.354 -7.059 1.00 98.62 101 LYS A C 1
ATOM 837 O O . LYS A 1 101 ? 7.790 0.981 -7.591 1.00 98.62 101 LYS A O 1
ATOM 842 N N . CYS A 1 102 ? 8.519 -0.871 -6.559 1.00 98.75 102 CYS A N 1
ATOM 843 C CA . CYS A 1 102 ? 7.209 -1.536 -6.539 1.00 98.75 102 CYS A CA 1
ATOM 844 C C . CYS A 1 102 ? 6.159 -0.676 -5.812 1.00 98.75 102 CYS A C 1
ATOM 846 O O . CYS A 1 102 ? 5.067 -0.461 -6.331 1.00 98.75 102 CYS A O 1
ATOM 848 N N . HIS A 1 103 ? 6.530 -0.092 -4.668 1.00 98.31 103 HIS A N 1
ATOM 849 C CA . HIS A 1 103 ? 5.670 0.820 -3.911 1.00 98.31 103 HIS A CA 1
ATOM 850 C C . HIS A 1 103 ? 5.290 2.080 -4.698 1.00 98.31 103 HIS A C 1
ATOM 852 O O . HIS A 1 103 ? 4.168 2.566 -4.585 1.00 98.31 103 HIS A O 1
ATOM 858 N N . ALA A 1 104 ? 6.211 2.629 -5.494 1.00 98.12 104 ALA A N 1
ATOM 859 C CA . ALA A 1 104 ? 5.923 3.777 -6.346 1.00 98.12 104 ALA A CA 1
ATOM 860 C C . ALA A 1 104 ? 4.945 3.424 -7.480 1.00 98.12 104 ALA A C 1
ATOM 862 O O . ALA A 1 104 ? 4.056 4.224 -7.757 1.00 98.12 104 ALA A O 1
ATOM 863 N N . ILE A 1 105 ? 5.040 2.228 -8.078 1.00 98.12 105 ILE A N 1
ATOM 864 C CA . ILE A 1 105 ? 4.061 1.760 -9.076 1.00 98.12 105 ILE A CA 1
ATOM 865 C C . ILE A 1 105 ? 2.673 1.547 -8.450 1.00 98.12 105 ILE A C 1
ATOM 867 O O . ILE A 1 105 ? 1.676 1.970 -9.028 1.00 98.12 105 ILE A O 1
ATOM 871 N N . GLN A 1 106 ? 2.581 0.990 -7.238 1.00 96.25 106 GLN A N 1
ATOM 872 C CA . GLN A 1 106 ? 1.293 0.860 -6.530 1.00 96.25 106 GLN A CA 1
ATOM 873 C C . GLN A 1 106 ? 0.682 2.207 -6.085 1.00 96.25 106 GLN A C 1
ATOM 875 O O . GLN A 1 106 ? -0.474 2.290 -5.660 1.00 96.25 106 GLN A O 1
ATOM 880 N N . HIS A 1 107 ? 1.450 3.290 -6.199 1.00 95.00 107 HIS A N 1
ATOM 881 C CA . HIS A 1 107 ? 1.002 4.662 -5.997 1.00 95.00 107 HIS A CA 1
ATOM 882 C C . HIS A 1 107 ? 1.312 5.517 -7.229 1.00 95.00 107 HIS A C 1
ATOM 884 O O . HIS A 1 107 ? 1.873 6.614 -7.110 1.00 95.00 107 HIS A O 1
ATOM 890 N N . ILE A 1 108 ? 0.938 5.025 -8.415 1.00 95.81 108 ILE A N 1
ATOM 891 C CA . ILE A 1 108 ? 1.433 5.570 -9.682 1.00 95.81 108 ILE A CA 1
ATOM 892 C C . ILE A 1 108 ? 1.097 7.050 -9.879 1.00 95.81 108 ILE A C 1
ATOM 894 O O . ILE A 1 108 ? 1.946 7.817 -10.323 1.00 95.81 108 ILE A O 1
ATOM 898 N N . MET A 1 109 ? -0.094 7.483 -9.455 1.00 93.25 109 MET A N 1
ATOM 899 C CA . MET A 1 109 ? -0.525 8.885 -9.560 1.00 93.25 109 MET A CA 1
ATOM 900 C C . MET A 1 109 ? 0.383 9.816 -8.752 1.00 93.25 109 MET A C 1
ATOM 902 O O . MET A 1 109 ? 0.724 10.912 -9.189 1.00 93.25 109 MET A O 1
ATOM 906 N N . ARG A 1 110 ? 0.829 9.367 -7.571 1.00 93.81 110 ARG A N 1
ATOM 907 C CA . ARG A 1 110 ? 1.798 10.117 -6.770 1.00 93.81 110 ARG A CA 1
ATOM 908 C C . ARG A 1 110 ? 3.164 10.108 -7.441 1.00 93.81 110 ARG A C 1
ATOM 910 O O . ARG A 1 110 ? 3.809 11.148 -7.468 1.00 93.81 110 ARG A O 1
ATOM 917 N N . ALA A 1 111 ? 3.610 8.958 -7.943 1.00 96.38 111 ALA A N 1
ATOM 918 C CA . ALA A 1 111 ? 4.905 8.833 -8.603 1.00 96.38 111 ALA A CA 1
ATOM 919 C C . ALA A 1 111 ? 5.011 9.776 -9.814 1.00 96.38 111 ALA A C 1
ATOM 921 O O . ALA A 1 111 ? 5.975 10.531 -9.903 1.00 96.38 111 ALA A O 1
ATOM 922 N N . GLN A 1 112 ? 3.984 9.823 -10.666 1.00 95.38 112 GLN A N 1
ATOM 923 C CA . GLN A 1 112 ? 3.904 10.751 -11.802 1.00 95.38 112 GLN A CA 1
ATOM 924 C C . GLN A 1 112 ? 4.011 12.220 -11.380 1.00 95.38 112 GLN A C 1
ATOM 926 O O . GLN A 1 112 ? 4.639 13.013 -12.071 1.00 95.38 112 GLN A O 1
ATOM 931 N N . ALA A 1 113 ? 3.428 12.583 -10.235 1.00 95.38 113 ALA A N 1
ATOM 932 C CA . ALA A 1 113 ? 3.417 13.963 -9.760 1.00 95.38 113 ALA A CA 1
ATOM 933 C C . ALA A 1 113 ? 4.745 14.430 -9.138 1.00 95.38 113 ALA A C 1
ATOM 935 O O . ALA A 1 113 ? 4.976 15.634 -9.051 1.00 95.38 113 ALA A O 1
ATOM 936 N N . VAL A 1 114 ? 5.591 13.516 -8.644 1.00 96.62 114 VAL A N 1
ATOM 937 C CA . VAL A 1 114 ? 6.754 13.886 -7.807 1.00 96.62 114 VAL A CA 1
ATOM 938 C C . VAL A 1 114 ? 8.105 13.432 -8.346 1.00 96.62 114 VAL A C 1
ATOM 940 O O . VAL A 1 114 ? 9.131 13.904 -7.857 1.00 96.62 114 VAL A O 1
ATOM 943 N N . LEU A 1 115 ? 8.138 12.489 -9.288 1.00 97.62 115 LEU A N 1
ATOM 944 C CA . LEU A 1 115 ? 9.391 11.969 -9.824 1.00 97.62 115 LEU A CA 1
ATOM 945 C C . LEU A 1 115 ? 9.928 12.858 -10.947 1.00 97.62 115 LEU A C 1
ATOM 947 O O . LEU A 1 115 ? 9.193 13.364 -11.789 1.00 97.62 115 LEU A O 1
ATOM 951 N N . THR A 1 116 ? 11.250 13.007 -10.980 1.00 98.00 116 THR A N 1
ATOM 952 C CA . THR A 1 116 ? 11.958 13.562 -12.143 1.00 98.00 116 THR A CA 1
ATOM 953 C C . THR A 1 116 ? 11.904 12.584 -13.319 1.00 98.00 116 THR A C 1
ATOM 955 O O . THR A 1 116 ? 11.757 11.382 -13.103 1.00 98.00 116 THR A O 1
ATOM 958 N N . MET A 1 117 ? 12.119 13.058 -14.552 1.00 97.56 117 MET A N 1
ATOM 959 C CA . MET A 1 117 ? 12.150 12.187 -15.743 1.00 97.56 117 MET A CA 1
ATOM 960 C C . MET A 1 117 ? 13.130 11.014 -15.587 1.00 97.56 117 MET A C 1
ATOM 962 O O . MET A 1 117 ? 12.751 9.868 -15.775 1.00 97.56 117 MET A O 1
ATOM 966 N N . LYS A 1 118 ? 14.346 11.264 -15.082 1.00 98.12 118 LYS A N 1
ATOM 967 C CA . LYS A 1 118 ? 15.332 10.198 -14.827 1.00 98.12 118 LYS A CA 1
ATOM 968 C C . LYS A 1 118 ? 14.834 9.143 -13.829 1.00 98.12 118 LYS A C 1
ATOM 970 O O . LYS A 1 118 ? 15.124 7.961 -13.980 1.00 98.12 118 LYS A O 1
ATOM 975 N N . GLN A 1 119 ? 14.133 9.563 -12.775 1.00 98.19 119 GLN A N 1
ATOM 976 C CA . GLN A 1 119 ? 13.563 8.629 -11.798 1.00 98.19 119 GLN A CA 1
ATOM 977 C C . GLN A 1 119 ? 12.364 7.872 -12.370 1.00 98.19 119 GLN A C 1
ATOM 979 O O . GLN A 1 119 ? 12.147 6.720 -12.005 1.00 98.19 119 GLN A O 1
ATOM 984 N N . TRP A 1 120 ? 11.593 8.516 -13.244 1.00 98.12 120 TRP A N 1
ATOM 985 C CA . TRP A 1 120 ? 10.497 7.890 -13.966 1.00 98.12 120 TRP A CA 1
ATOM 986 C C . TRP A 1 120 ? 11.005 6.801 -14.915 1.00 98.12 120 TRP A C 1
ATOM 988 O O . TRP A 1 120 ? 10.513 5.678 -14.854 1.00 98.12 120 TRP A O 1
ATOM 998 N N . ASP A 1 121 ? 12.055 7.076 -15.691 1.00 98.25 121 ASP A N 1
ATOM 999 C CA . ASP A 1 121 ? 12.683 6.087 -16.575 1.00 98.25 121 ASP A CA 1
ATOM 1000 C C . ASP A 1 121 ? 13.181 4.870 -15.781 1.00 98.25 121 ASP A C 1
ATOM 1002 O O . ASP A 1 121 ? 12.877 3.726 -16.114 1.00 98.25 121 ASP A O 1
ATOM 1006 N N . ASP A 1 122 ? 13.877 5.108 -14.665 1.00 98.44 122 ASP A N 1
ATOM 1007 C CA . ASP A 1 122 ? 14.352 4.053 -13.760 1.00 98.44 122 ASP A CA 1
ATOM 1008 C C . ASP A 1 122 ? 13.205 3.237 -13.121 1.00 98.44 122 ASP A C 1
ATOM 1010 O O . ASP A 1 122 ? 13.357 2.042 -12.832 1.00 98.44 1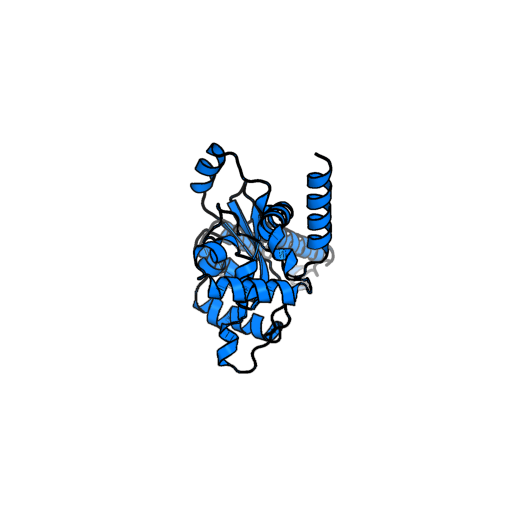22 ASP A O 1
ATOM 1014 N N . LEU A 1 123 ? 12.045 3.865 -12.907 1.00 98.56 123 LEU A N 1
ATOM 1015 C CA . LEU A 1 123 ? 10.833 3.211 -12.421 1.00 98.56 123 LEU A CA 1
ATOM 1016 C C . LEU A 1 123 ? 10.176 2.352 -13.514 1.00 98.56 123 LEU A C 1
ATOM 1018 O O . LEU A 1 123 ? 9.774 1.222 -13.231 1.00 98.56 123 LEU A O 1
ATOM 1022 N N . MET A 1 124 ? 10.106 2.844 -14.752 1.00 98.50 124 MET A N 1
ATOM 1023 C CA . MET A 1 124 ? 9.547 2.103 -15.889 1.00 98.50 124 MET A CA 1
ATOM 1024 C C . MET A 1 124 ? 10.419 0.903 -16.270 1.00 98.50 124 MET A C 1
ATOM 1026 O O . MET A 1 124 ? 9.895 -0.185 -16.492 1.00 98.50 124 MET A O 1
ATOM 1030 N N . GLN A 1 125 ? 11.748 1.038 -16.227 1.00 98.62 125 GLN A N 1
ATOM 1031 C CA . GLN A 1 125 ? 12.656 -0.104 -16.403 1.00 98.62 125 GLN A CA 1
ATOM 1032 C C . GLN A 1 125 ? 12.442 -1.179 -15.331 1.00 98.62 125 GLN A C 1
ATOM 1034 O O . GLN A 1 125 ? 12.486 -2.376 -15.616 1.00 98.62 125 GLN A O 1
ATOM 1039 N N . HIS A 1 126 ? 12.152 -0.771 -14.091 1.00 98.69 126 HIS A N 1
ATOM 1040 C CA . HIS A 1 126 ? 11.792 -1.720 -13.043 1.00 98.69 126 HIS A CA 1
ATOM 1041 C C . HIS A 1 126 ? 10.464 -2.424 -13.332 1.00 98.69 126 HIS A C 1
ATOM 1043 O O . HIS A 1 126 ? 10.390 -3.637 -13.171 1.00 98.69 126 HIS A O 1
ATOM 1049 N N . PHE A 1 127 ? 9.439 -1.694 -13.780 1.00 98.62 127 PHE A N 1
ATOM 1050 C CA . PHE A 1 127 ? 8.155 -2.277 -14.175 1.00 98.62 127 PHE A CA 1
ATOM 1051 C C . PHE A 1 127 ? 8.321 -3.341 -15.270 1.00 98.62 127 PHE A C 1
ATOM 1053 O O . PHE A 1 127 ? 7.834 -4.460 -15.108 1.00 98.62 127 PHE A O 1
ATOM 1060 N N . ILE A 1 128 ? 9.068 -3.012 -16.331 1.00 98.44 128 ILE A N 1
ATOM 1061 C CA . ILE A 1 128 ? 9.367 -3.913 -17.453 1.00 98.44 128 ILE A CA 1
ATOM 1062 C C . ILE A 1 128 ? 10.038 -5.195 -16.948 1.00 98.44 128 ILE A C 1
ATOM 1064 O O . ILE A 1 128 ? 9.566 -6.297 -17.221 1.00 98.44 128 ILE A O 1
ATOM 1068 N N . MET A 1 129 ? 11.099 -5.056 -16.145 1.00 98.62 129 MET A N 1
ATOM 1069 C CA . MET A 1 129 ? 11.845 -6.193 -15.600 1.00 98.62 129 MET A CA 1
ATOM 1070 C C . MET A 1 129 ? 10.978 -7.098 -14.715 1.00 98.62 129 MET A C 1
ATOM 1072 O O . MET A 1 129 ? 11.027 -8.317 -14.854 1.00 98.62 129 MET A O 1
ATOM 1076 N N . VAL A 1 130 ? 10.160 -6.519 -13.830 1.00 98.50 130 VAL A N 1
ATOM 1077 C CA . VAL A 1 130 ? 9.312 -7.289 -12.902 1.00 98.50 130 VAL A CA 1
ATOM 1078 C C . VAL A 1 130 ? 8.228 -8.071 -13.637 1.00 98.50 130 VAL A C 1
ATOM 1080 O O . VAL A 1 130 ? 7.943 -9.216 -13.277 1.00 98.50 130 VAL A O 1
ATOM 1083 N N . ASN A 1 131 ? 7.639 -7.464 -14.666 1.00 98.25 131 ASN A N 1
ATOM 1084 C CA . ASN A 1 131 ? 6.591 -8.087 -15.466 1.00 98.25 131 ASN A CA 1
ATOM 1085 C C . ASN A 1 131 ? 7.130 -8.969 -16.599 1.00 98.25 131 ASN A C 1
ATOM 1087 O O . ASN A 1 131 ? 6.353 -9.706 -17.197 1.00 98.25 131 ASN A O 1
ATOM 1091 N N . GLY A 1 132 ? 8.437 -8.934 -16.877 1.00 97.69 132 GLY A N 1
ATOM 1092 C CA . GLY A 1 132 ? 9.050 -9.714 -17.951 1.00 97.69 132 GLY A CA 1
ATOM 1093 C C . GLY A 1 132 ? 8.528 -9.338 -19.340 1.00 97.69 132 GLY A C 1
ATOM 1094 O O . GLY A 1 132 ? 8.445 -10.201 -20.210 1.00 97.69 132 GLY A O 1
ATOM 1095 N N . CYS A 1 133 ? 8.133 -8.079 -19.536 1.00 96.62 133 CYS A N 1
ATOM 1096 C CA . CYS A 1 133 ? 7.638 -7.572 -20.813 1.00 96.62 133 CYS A CA 1
ATOM 1097 C C . CYS A 1 133 ? 8.730 -6.810 -21.581 1.00 96.62 133 CYS A C 1
ATOM 1099 O O . CYS A 1 133 ? 9.836 -6.607 -21.084 1.00 96.62 133 CYS A O 1
ATOM 1101 N N . SER A 1 134 ? 8.434 -6.429 -22.822 1.00 96.69 134 SER A N 1
ATOM 1102 C CA . SER A 1 134 ? 9.292 -5.569 -23.641 1.00 96.69 134 SER A CA 1
ATOM 1103 C C . SER A 1 134 ? 8.958 -4.088 -23.391 1.00 96.69 134 SER A C 1
ATOM 1105 O O . SER A 1 134 ? 7.933 -3.764 -22.792 1.00 96.69 134 SER A O 1
ATOM 1107 N N . SER A 1 135 ? 9.848 -3.174 -23.791 1.00 97.12 135 SER A N 1
ATOM 1108 C CA . SER A 1 135 ? 9.688 -1.730 -23.559 1.00 97.12 135 SER A CA 1
ATOM 1109 C C . SER A 1 135 ? 8.569 -1.077 -24.372 1.00 97.12 135 SER A C 1
ATOM 1111 O O . SER A 1 135 ? 8.114 -0.000 -24.002 1.00 97.12 135 SER A O 1
ATOM 1113 N N . ASP A 1 136 ? 8.106 -1.727 -25.438 1.00 95.88 136 ASP A N 1
ATOM 1114 C CA . ASP A 1 136 ? 6.926 -1.343 -26.230 1.00 95.88 136 ASP A CA 1
ATOM 1115 C C . ASP A 1 136 ? 5.638 -1.288 -25.393 1.00 95.88 136 ASP A C 1
ATOM 1117 O O . ASP A 1 136 ? 4.727 -0.529 -25.708 1.00 95.88 136 ASP A O 1
ATOM 1121 N N . VAL A 1 137 ? 5.591 -1.988 -24.253 1.00 96.12 137 VAL A N 1
ATOM 1122 C CA . VAL A 1 137 ? 4.507 -1.859 -23.262 1.00 96.12 137 VAL A CA 1
ATOM 1123 C C . VAL A 1 137 ? 4.263 -0.409 -22.824 1.00 96.12 137 VAL A C 1
ATOM 1125 O O . VAL A 1 137 ? 3.154 -0.056 -22.421 1.00 96.12 137 VAL A O 1
ATOM 1128 N N . LEU A 1 138 ? 5.296 0.439 -22.873 1.00 96.44 138 LEU A N 1
ATOM 1129 C CA . LEU A 1 138 ? 5.204 1.830 -22.444 1.00 96.44 138 LEU A CA 1
ATOM 1130 C C . LEU A 1 138 ? 4.412 2.697 -23.429 1.00 96.44 138 LEU A C 1
ATOM 1132 O O . LEU A 1 138 ? 3.826 3.689 -22.998 1.00 96.44 138 LEU A O 1
ATOM 1136 N N . ASP A 1 139 ? 4.309 2.294 -24.699 1.00 96.62 139 ASP A N 1
ATOM 1137 C CA . ASP A 1 139 ? 3.456 2.968 -25.689 1.00 96.62 139 ASP A CA 1
ATOM 1138 C C . ASP A 1 139 ? 1.967 2.868 -25.307 1.00 96.62 139 ASP A C 1
ATOM 1140 O O . ASP A 1 139 ? 1.149 3.707 -25.690 1.00 96.62 139 ASP A O 1
ATOM 1144 N N . ASP A 1 140 ? 1.633 1.864 -24.489 1.00 96.81 140 ASP A N 1
ATOM 1145 C CA . ASP A 1 140 ? 0.290 1.577 -23.988 1.00 96.81 140 ASP A CA 1
ATOM 1146 C C . ASP A 1 140 ? 0.119 1.901 -22.502 1.00 96.81 140 ASP A C 1
ATOM 1148 O O . ASP A 1 140 ? -0.898 1.550 -21.895 1.00 96.81 140 ASP A O 1
ATOM 1152 N N . TRP A 1 141 ? 1.081 2.613 -21.907 1.00 96.12 141 TRP A N 1
ATOM 1153 C CA . TRP A 1 141 ? 1.131 2.862 -20.468 1.00 96.12 141 TRP A CA 1
ATOM 1154 C C . TRP A 1 141 ? -0.151 3.490 -19.909 1.00 96.12 141 TRP A C 1
ATOM 1156 O O . TRP A 1 141 ? -0.688 3.020 -18.907 1.00 96.12 141 TRP A O 1
ATOM 1166 N N . GLU A 1 142 ? -0.689 4.524 -20.559 1.00 95.81 142 GLU A N 1
ATOM 1167 C CA . GLU A 1 142 ? -1.918 5.192 -20.105 1.00 95.81 142 GLU A CA 1
ATOM 1168 C C . GLU A 1 142 ? -3.129 4.249 -20.106 1.00 95.81 142 GLU A C 1
ATOM 1170 O O . GLU A 1 142 ? -3.963 4.279 -19.191 1.00 95.81 142 GLU A O 1
ATOM 1175 N N . LEU A 1 143 ? -3.212 3.381 -21.118 1.00 95.62 143 LEU A N 1
ATOM 1176 C CA . LEU A 1 143 ? -4.271 2.388 -21.225 1.00 95.62 143 LEU A CA 1
ATOM 1177 C C . LEU A 1 143 ? -4.099 1.302 -20.160 1.00 95.62 143 LEU A C 1
ATOM 1179 O O . LEU A 1 143 ? -5.084 0.925 -19.527 1.00 95.62 143 LEU A O 1
ATOM 1183 N N . ILE A 1 144 ? -2.863 0.870 -19.897 1.00 96.31 144 ILE A N 1
ATOM 1184 C CA . ILE A 1 144 ? -2.534 -0.073 -18.823 1.00 96.31 144 ILE A CA 1
ATOM 1185 C C . ILE A 1 144 ? -2.928 0.493 -17.463 1.00 96.31 144 ILE A C 1
ATOM 1187 O O . ILE A 1 144 ? -3.599 -0.196 -16.696 1.00 96.31 144 ILE A O 1
ATOM 1191 N N . VAL A 1 145 ? -2.561 1.743 -17.164 1.00 95.12 145 VAL A N 1
ATOM 1192 C CA . VAL A 1 145 ? -2.933 2.423 -15.914 1.00 95.12 145 VAL A CA 1
ATOM 1193 C C . VAL A 1 145 ? -4.449 2.480 -15.774 1.00 95.12 145 VAL A C 1
ATOM 1195 O O . VAL A 1 145 ? -4.987 2.062 -14.751 1.00 95.12 145 VAL A O 1
ATOM 1198 N N . THR A 1 146 ? -5.145 2.922 -16.822 1.00 92.94 146 THR A N 1
ATOM 1199 C CA . THR A 1 146 ? -6.608 3.020 -16.821 1.00 92.94 146 THR A CA 1
ATOM 1200 C C . THR A 1 146 ? -7.250 1.657 -16.572 1.00 92.94 146 THR A C 1
ATOM 1202 O O . THR A 1 146 ? -8.044 1.515 -15.648 1.00 92.94 146 THR A O 1
ATOM 1205 N N . LYS A 1 147 ? -6.885 0.627 -17.342 1.00 93.44 147 LYS A N 1
ATOM 1206 C CA . LYS A 1 147 ? -7.460 -0.721 -17.222 1.00 93.44 147 LYS A CA 1
ATOM 1207 C C . LYS A 1 147 ? -7.107 -1.389 -15.889 1.00 93.44 147 LYS A C 1
ATOM 1209 O O . LYS A 1 147 ? -7.961 -2.044 -15.301 1.00 93.44 147 LYS A O 1
ATOM 1214 N N . SER A 1 148 ? -5.900 -1.171 -15.366 1.00 93.00 148 SER A N 1
ATOM 1215 C CA . SER A 1 148 ? -5.496 -1.676 -14.043 1.00 93.00 148 SER A CA 1
ATOM 1216 C C . SER A 1 148 ? -6.344 -1.058 -12.930 1.00 93.00 148 SER A C 1
ATOM 1218 O O . SER A 1 148 ? -6.861 -1.774 -12.078 1.00 93.00 148 SER A O 1
ATOM 1220 N N . MET A 1 149 ? -6.578 0.255 -12.986 1.00 88.56 149 MET A N 1
ATOM 1221 C CA . MET A 1 149 ? -7.459 0.948 -12.042 1.00 88.56 149 MET A CA 1
ATOM 1222 C C . MET A 1 149 ? -8.923 0.525 -12.175 1.00 88.56 149 MET A C 1
ATOM 1224 O O . MET A 1 149 ? -9.629 0.461 -11.178 1.00 88.56 149 MET A O 1
ATOM 1228 N N . GLN A 1 150 ? -9.386 0.214 -13.387 1.00 87.31 150 GLN A N 1
ATOM 1229 C CA . GLN A 1 150 ? -10.740 -0.291 -13.618 1.00 87.31 150 GLN A CA 1
ATOM 1230 C C . GLN A 1 150 ? -10.965 -1.686 -13.014 1.00 87.31 150 GLN A C 1
ATOM 1232 O O . GLN A 1 150 ? -12.085 -2.012 -12.628 1.00 87.31 150 GLN A O 1
ATOM 1237 N N . ARG A 1 151 ? -9.915 -2.512 -12.932 1.00 84.50 151 ARG A N 1
ATOM 1238 C CA . ARG A 1 151 ? -9.974 -3.836 -12.293 1.00 84.50 151 ARG A CA 1
ATOM 1239 C C . ARG A 1 151 ? -10.012 -3.763 -10.780 1.00 84.50 151 ARG A C 1
ATOM 1241 O O . ARG A 1 151 ? -10.577 -4.653 -10.144 1.00 84.50 151 ARG A O 1
ATOM 1248 N N . ASP A 1 152 ? -9.406 -2.730 -10.215 1.00 78.44 152 ASP A N 1
ATOM 1249 C CA . ASP A 1 152 ? -9.483 -2.487 -8.790 1.00 78.44 152 ASP A CA 1
ATOM 1250 C C . ASP A 1 152 ? -10.920 -2.083 -8.442 1.00 78.44 152 ASP A C 1
ATOM 1252 O O . ASP A 1 152 ? -11.354 -0.947 -8.647 1.00 78.44 152 ASP A O 1
ATOM 1256 N N . LYS A 1 153 ? -11.688 -3.055 -7.937 1.00 69.19 153 LYS A N 1
ATOM 1257 C CA . LYS A 1 153 ? -13.096 -2.879 -7.554 1.00 69.19 153 LYS A CA 1
ATOM 1258 C C . LYS A 1 153 ? -13.275 -1.706 -6.588 1.00 69.19 153 LYS A C 1
ATOM 1260 O O . LYS A 1 153 ? -14.330 -1.078 -6.590 1.00 69.19 153 LYS A O 1
ATOM 1265 N N . ASN A 1 154 ? -12.226 -1.364 -5.838 1.00 64.75 154 ASN A N 1
ATOM 1266 C CA . ASN A 1 154 ? -12.201 -0.228 -4.931 1.00 64.75 154 ASN A CA 1
ATOM 1267 C C . ASN A 1 154 ? -12.243 1.139 -5.632 1.00 64.75 154 ASN A C 1
ATOM 1269 O O . ASN A 1 154 ? -12.654 2.116 -5.012 1.00 64.75 154 ASN A O 1
ATOM 1273 N N . LEU A 1 155 ? -11.812 1.257 -6.891 1.00 61.78 155 LEU A N 1
ATOM 1274 C CA . LEU A 1 155 ? -11.771 2.524 -7.639 1.00 61.78 155 LEU A CA 1
ATOM 1275 C C . LEU A 1 155 ? -13.005 2.741 -8.534 1.00 61.78 155 LEU A C 1
ATOM 1277 O O . LEU A 1 155 ? -13.233 3.854 -9.009 1.00 61.78 155 LEU A O 1
ATOM 1281 N N . MET A 1 156 ? -13.808 1.697 -8.756 1.00 53.72 156 MET A N 1
ATOM 1282 C CA . MET A 1 156 ? -14.906 1.679 -9.732 1.00 53.72 156 MET A CA 1
ATOM 1283 C C . MET A 1 156 ? -16.188 2.386 -9.274 1.00 53.72 156 MET A C 1
ATOM 1285 O O . MET A 1 156 ? -16.966 2.845 -10.107 1.00 53.72 156 MET A O 1
ATOM 1289 N N . THR A 1 157 ? -16.400 2.553 -7.971 1.00 63.47 157 THR A N 1
ATOM 1290 C CA . THR A 1 157 ? -17.575 3.247 -7.423 1.00 63.47 157 THR A CA 1
ATOM 1291 C C . THR A 1 157 ? -17.188 4.623 -6.907 1.00 63.47 157 THR A C 1
ATOM 1293 O O . THR A 1 157 ? -17.339 4.926 -5.727 1.00 63.47 157 THR A O 1
ATOM 1296 N N . MET A 1 158 ? -16.640 5.470 -7.780 1.00 67.44 158 MET A N 1
ATOM 1297 C CA . MET A 1 158 ? -16.460 6.875 -7.432 1.00 67.44 158 MET A CA 1
ATOM 1298 C C . MET A 1 158 ? -17.846 7.539 -7.356 1.00 67.44 158 MET A C 1
ATOM 1300 O O . MET A 1 158 ? -18.512 7.633 -8.389 1.00 67.44 158 MET A O 1
ATOM 1304 N N . PRO A 1 159 ? -18.264 8.050 -6.185 1.00 76.44 159 PRO A N 1
ATOM 1305 C CA . PRO A 1 159 ? -19.579 8.660 -5.996 1.00 76.44 159 PRO A CA 1
ATOM 1306 C C . PRO A 1 159 ? -19.817 9.837 -6.949 1.00 76.44 159 PRO A C 1
ATOM 1308 O O . PRO A 1 159 ? -18.854 10.423 -7.472 1.00 76.44 159 PRO A O 1
ATOM 1311 N N . ALA A 1 160 ? -21.075 10.235 -7.144 1.00 83.88 160 ALA A N 1
ATOM 1312 C CA . ALA A 1 160 ? -21.390 11.482 -7.848 1.00 83.88 160 ALA A CA 1
ATOM 1313 C C . ALA A 1 160 ? -20.728 12.686 -7.145 1.00 83.88 160 ALA A C 1
ATOM 1315 O O . ALA A 1 160 ? -20.387 12.618 -5.964 1.00 83.88 160 ALA A O 1
ATOM 1316 N N . LEU A 1 161 ? -20.500 13.799 -7.851 1.00 84.88 161 LEU A N 1
ATOM 1317 C CA . LEU A 1 161 ? -19.748 14.937 -7.300 1.00 84.88 161 LEU A CA 1
ATOM 1318 C C . LEU A 1 161 ? -20.382 15.493 -6.012 1.00 84.88 161 LEU A C 1
ATOM 1320 O O . LEU A 1 161 ? -19.673 15.833 -5.065 1.00 84.88 161 LEU A O 1
ATOM 1324 N N . GLU A 1 162 ? -21.707 15.568 -5.978 1.00 86.94 162 GLU A N 1
ATOM 1325 C CA . GLU A 1 162 ? -22.514 16.009 -4.842 1.00 86.94 162 GLU A CA 1
ATOM 1326 C C . GLU A 1 162 ? -22.347 15.056 -3.657 1.00 86.94 162 GLU A C 1
ATOM 1328 O O . GLU A 1 162 ? -22.072 15.491 -2.541 1.00 86.94 162 GLU A O 1
ATOM 1333 N N . GLU A 1 163 ? -22.408 13.752 -3.913 1.00 86.94 163 GLU A N 1
ATOM 1334 C CA . GLU A 1 163 ? -22.196 12.721 -2.901 1.00 86.94 163 GLU A CA 1
ATOM 1335 C C . GLU A 1 163 ? -20.768 12.774 -2.342 1.00 86.94 163 GLU A C 1
ATOM 1337 O O . GLU A 1 163 ? -20.574 12.734 -1.128 1.00 86.94 163 GLU A O 1
ATOM 1342 N N . ARG A 1 164 ? -19.755 12.999 -3.193 1.00 86.88 164 ARG A N 1
ATOM 1343 C CA . ARG A 1 164 ? -18.368 13.200 -2.736 1.00 86.88 164 ARG A CA 1
ATOM 1344 C C . ARG A 1 164 ? -18.255 14.365 -1.759 1.00 86.88 164 ARG A C 1
ATOM 1346 O O . ARG A 1 164 ? -17.510 14.245 -0.791 1.00 86.88 164 ARG A O 1
ATOM 1353 N N . LYS A 1 165 ? -18.963 15.477 -1.991 1.00 88.81 165 LYS A N 1
ATOM 1354 C CA . LYS A 1 165 ? -18.940 16.640 -1.083 1.00 88.81 165 LYS A CA 1
ATOM 1355 C C . LYS A 1 165 ? -19.520 16.317 0.291 1.00 88.81 165 LYS A C 1
ATOM 1357 O O . LYS A 1 165 ? -19.071 16.895 1.276 1.00 88.81 165 LYS A O 1
ATOM 1362 N N . GLU A 1 166 ? -20.492 15.416 0.375 1.00 90.81 166 GLU A N 1
ATOM 1363 C CA . GLU A 1 166 ? -21.023 14.966 1.664 1.00 90.81 166 GLU A CA 1
ATOM 1364 C C . GLU A 1 166 ? -20.095 13.945 2.331 1.00 90.81 166 GLU A C 1
ATOM 1366 O O . GLU A 1 166 ? -19.814 14.039 3.527 1.00 90.81 166 GLU A O 1
ATOM 1371 N N . LEU A 1 167 ? -19.525 13.019 1.558 1.00 90.81 167 LEU A N 1
ATOM 1372 C CA . LEU A 1 167 ? -18.583 12.021 2.067 1.00 90.81 167 LEU A CA 1
ATOM 1373 C C . LEU A 1 167 ? -17.281 12.637 2.589 1.00 90.81 167 LEU A C 1
ATOM 1375 O O . LEU A 1 167 ? -16.723 12.147 3.571 1.00 90.81 167 LEU A O 1
ATOM 1379 N N . THR A 1 168 ? -16.802 13.740 2.005 1.00 89.56 168 THR A N 1
ATOM 1380 C CA . THR A 1 168 ? -15.605 14.426 2.517 1.00 89.56 168 THR A CA 1
ATOM 1381 C C . THR A 1 168 ? -15.798 14.998 3.919 1.00 89.56 168 THR A C 1
ATOM 1383 O O . THR A 1 168 ? -14.799 15.150 4.627 1.00 89.56 168 THR A O 1
ATOM 1386 N N . LYS A 1 169 ? -17.042 15.253 4.348 1.00 92.69 169 LYS A N 1
ATOM 1387 C CA . LYS A 1 169 ? -17.374 15.720 5.704 1.00 92.69 169 LYS A CA 1
ATOM 1388 C C . LYS A 1 169 ? -17.405 14.586 6.732 1.00 92.69 169 LYS A C 1
ATOM 1390 O O . LYS A 1 169 ? -17.223 14.845 7.919 1.00 92.69 169 LYS A O 1
ATOM 1395 N N . LYS A 1 170 ? -17.628 13.338 6.304 1.00 94.00 170 LYS A N 1
ATOM 1396 C CA . LYS A 1 170 ? -17.674 12.175 7.200 1.00 94.00 170 LYS A CA 1
ATOM 1397 C C . LYS A 1 170 ? -16.281 11.853 7.762 1.00 94.00 170 LYS A C 1
ATOM 1399 O O . LYS A 1 170 ? -15.263 11.926 7.064 1.00 94.00 170 LYS A O 1
ATOM 1404 N N . THR A 1 171 ? -16.232 11.444 9.028 1.00 95.19 171 THR A N 1
ATOM 1405 C CA . THR A 1 171 ? -15.014 10.922 9.665 1.00 95.19 171 THR A CA 1
ATOM 1406 C C . THR A 1 171 ? -14.650 9.569 9.061 1.00 95.19 171 THR A C 1
ATOM 1408 O O . THR A 1 171 ? -15.500 8.688 8.965 1.00 95.19 171 THR A O 1
ATOM 1411 N N . ARG A 1 172 ? -13.381 9.390 8.680 1.00 96.56 172 ARG A N 1
ATOM 1412 C CA . ARG A 1 172 ? -12.875 8.101 8.191 1.00 96.56 172 ARG A CA 1
ATOM 1413 C C . ARG A 1 172 ? -12.601 7.205 9.388 1.00 96.56 172 ARG A C 1
ATOM 1415 O O . ARG A 1 172 ? -11.894 7.619 10.308 1.00 96.56 172 ARG A O 1
ATOM 1422 N N . ARG A 1 173 ? -13.152 5.998 9.371 1.00 96.88 173 ARG A N 1
ATOM 1423 C CA . ARG A 1 173 ? -12.905 4.977 10.394 1.00 96.88 173 ARG A CA 1
ATOM 1424 C C . ARG A 1 173 ? -12.096 3.828 9.807 1.00 96.88 173 ARG A 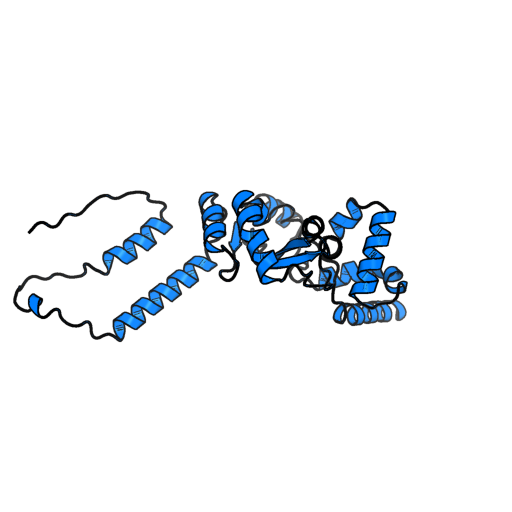C 1
ATOM 1426 O O . ARG A 1 173 ? -11.891 3.761 8.598 1.00 96.88 173 ARG A O 1
ATOM 1433 N N . TYR A 1 174 ? -11.619 2.945 10.672 1.00 97.50 174 TYR A N 1
ATOM 1434 C CA . TYR A 1 174 ? -10.692 1.889 10.294 1.00 97.50 174 TYR A CA 1
ATOM 1435 C C . TYR A 1 174 ? -11.069 0.560 10.928 1.00 97.50 174 TYR A C 1
ATOM 1437 O O . TYR A 1 174 ? -11.479 0.523 12.089 1.00 97.50 174 TYR A O 1
ATOM 1445 N N . THR A 1 175 ? -10.850 -0.526 10.197 1.00 96.44 175 THR A N 1
ATOM 1446 C CA . THR A 1 175 ? -10.736 -1.870 10.779 1.00 96.44 175 THR A CA 1
ATOM 1447 C C . THR A 1 175 ? -9.316 -2.391 10.577 1.00 96.44 175 THR A C 1
ATOM 1449 O O . THR A 1 175 ? -8.559 -1.873 9.755 1.00 96.44 175 THR A O 1
ATOM 1452 N N . VAL A 1 176 ? -8.932 -3.386 11.375 1.00 96.50 176 VAL A N 1
ATOM 1453 C CA . VAL A 1 176 ? -7.617 -4.029 11.311 1.00 96.50 176 VAL A CA 1
ATOM 1454 C C . VAL A 1 176 ? -7.842 -5.531 11.328 1.00 96.50 176 VAL A C 1
ATOM 1456 O O . VAL A 1 176 ? -8.412 -6.050 12.292 1.00 96.50 176 VAL A O 1
ATOM 1459 N N . ALA A 1 177 ? -7.403 -6.226 10.281 1.00 95.19 177 ALA A N 1
ATOM 1460 C CA . ALA A 1 177 ? -7.528 -7.671 10.204 1.00 95.19 177 ALA A CA 1
ATOM 1461 C C . ALA A 1 177 ? -6.781 -8.348 11.362 1.00 95.19 177 ALA A C 1
ATOM 1463 O O . ALA A 1 177 ? -5.638 -8.020 11.684 1.00 95.19 177 ALA A O 1
ATOM 1464 N N . SER A 1 178 ? -7.428 -9.321 12.006 1.00 94.38 178 SER A N 1
ATOM 1465 C CA . SER A 1 178 ? -6.926 -9.908 13.254 1.00 94.38 178 SER A CA 1
ATOM 1466 C C . SER A 1 178 ? -5.658 -10.749 13.100 1.00 94.38 178 SER A C 1
ATOM 1468 O O . SER A 1 178 ? -5.022 -11.053 14.103 1.00 94.38 178 SER A O 1
ATOM 1470 N N . HIS A 1 179 ? -5.316 -11.162 11.877 1.00 94.06 179 HIS A N 1
ATOM 1471 C CA . HIS A 1 179 ? -4.115 -11.951 11.596 1.00 94.06 179 HIS A CA 1
ATOM 1472 C C . HIS A 1 179 ? -2.846 -11.089 11.497 1.00 94.06 179 HIS A C 1
ATOM 1474 O O . HIS A 1 179 ? -1.741 -11.628 11.502 1.00 94.06 179 HIS A O 1
ATOM 1480 N N . LEU A 1 180 ? -2.988 -9.761 11.417 1.00 96.44 180 LEU A N 1
ATOM 1481 C CA . LEU A 1 180 ? -1.856 -8.851 11.304 1.00 96.44 180 LEU A CA 1
ATOM 1482 C C . LEU A 1 180 ? -1.040 -8.800 12.605 1.00 96.44 180 LEU A C 1
ATOM 1484 O O . LEU A 1 180 ? -1.604 -8.841 13.707 1.00 96.44 180 LEU A O 1
ATOM 1488 N N . PRO A 1 181 ? 0.292 -8.633 12.518 1.00 96.62 181 PRO A N 1
ATOM 1489 C CA . PRO A 1 181 ? 1.124 -8.495 13.702 1.00 96.62 181 PRO A CA 1
ATOM 1490 C C . PRO A 1 181 ? 0.702 -7.252 14.492 1.00 96.62 181 PRO A C 1
ATOM 1492 O O . PRO A 1 181 ? 0.611 -6.152 13.950 1.00 96.62 181 PRO A O 1
ATOM 1495 N N . PHE A 1 182 ? 0.472 -7.424 15.796 1.00 97.81 182 PHE A N 1
ATOM 1496 C CA . PHE A 1 182 ? 0.007 -6.366 16.705 1.00 97.81 182 PHE A CA 1
ATOM 1497 C C . PHE A 1 182 ? -1.377 -5.778 16.359 1.00 97.81 182 PHE A C 1
ATOM 1499 O O . PHE A 1 182 ? -1.659 -4.634 16.728 1.00 97.81 182 PHE A O 1
ATOM 1506 N N . ALA A 1 183 ? -2.260 -6.547 15.706 1.00 96.44 183 ALA A N 1
ATOM 1507 C CA . ALA A 1 183 ? -3.618 -6.113 15.358 1.00 96.44 183 ALA A CA 1
ATOM 1508 C C . ALA A 1 183 ? -4.400 -5.526 16.547 1.00 96.44 183 ALA A C 1
ATOM 1510 O O . ALA A 1 183 ? -4.989 -4.453 16.430 1.00 96.44 183 ALA A O 1
ATOM 1511 N N . GLU A 1 184 ? -4.348 -6.168 17.718 1.00 95.50 184 GLU A N 1
ATOM 1512 C CA . GLU A 1 184 ? -5.028 -5.682 18.927 1.00 95.50 184 GLU A CA 1
ATOM 1513 C C . GLU A 1 184 ? -4.469 -4.333 19.415 1.00 95.50 184 GLU A C 1
ATOM 1515 O O . GLU A 1 184 ? -5.223 -3.442 19.804 1.00 95.50 184 GLU A O 1
ATOM 1520 N N . GLU A 1 185 ? -3.147 -4.131 19.360 1.00 97.75 185 GLU A N 1
ATOM 1521 C CA . GLU A 1 185 ? -2.525 -2.865 19.766 1.00 97.75 185 GLU A CA 1
ATOM 1522 C C . GLU A 1 185 ? -2.882 -1.732 18.790 1.00 97.75 185 GLU A C 1
ATOM 1524 O O . GLU A 1 185 ? -3.177 -0.617 19.231 1.00 97.75 185 GLU A O 1
ATOM 1529 N N . MET A 1 186 ? -2.924 -2.021 17.481 1.00 97.94 186 MET A N 1
ATOM 1530 C CA . MET A 1 186 ? -3.408 -1.080 16.464 1.00 97.94 186 MET A CA 1
ATOM 1531 C C . MET A 1 186 ? -4.876 -0.714 16.704 1.00 97.94 186 MET A C 1
ATOM 1533 O O . MET A 1 186 ? -5.202 0.472 16.805 1.00 97.94 186 MET A O 1
ATOM 1537 N N . ALA A 1 187 ? -5.744 -1.715 16.873 1.00 96.44 187 ALA A N 1
ATOM 1538 C CA . ALA A 1 187 ? -7.169 -1.518 17.120 1.00 96.44 187 ALA A CA 1
ATOM 1539 C C . ALA A 1 187 ? -7.420 -0.689 18.387 1.00 96.44 187 ALA A C 1
ATOM 1541 O O . ALA A 1 187 ? -8.206 0.255 18.366 1.00 96.44 187 ALA A O 1
ATOM 1542 N N . ASN A 1 188 ? -6.683 -0.956 19.468 1.00 95.94 188 ASN A N 1
ATOM 1543 C CA . ASN A 1 188 ? -6.780 -0.191 20.709 1.00 95.94 188 ASN A CA 1
ATOM 1544 C C . ASN A 1 188 ? -6.361 1.278 20.546 1.00 95.94 188 ASN A C 1
ATOM 1546 O O . ASN A 1 188 ? -6.963 2.162 21.159 1.00 95.94 188 ASN A O 1
ATOM 1550 N N . GLN A 1 189 ? -5.338 1.577 19.737 1.00 97.75 189 GLN A N 1
ATOM 1551 C CA . GLN A 1 189 ? -4.958 2.967 19.459 1.00 97.75 189 GLN A CA 1
ATOM 1552 C C . GLN A 1 189 ? -6.005 3.694 18.611 1.00 97.75 189 GLN A C 1
ATOM 1554 O O . GLN A 1 189 ? -6.299 4.858 18.884 1.00 97.75 189 GLN A O 1
ATOM 1559 N N . LEU A 1 190 ? -6.596 3.010 17.630 1.00 97.31 190 LEU A N 1
ATOM 1560 C CA . LEU A 1 190 ? -7.699 3.543 16.829 1.00 97.31 190 LEU A CA 1
ATOM 1561 C C . LEU A 1 190 ? -8.944 3.789 17.691 1.00 97.31 190 LEU A C 1
ATOM 1563 O O . LEU A 1 190 ? -9.554 4.853 17.594 1.00 97.31 190 LEU A O 1
ATOM 1567 N N . LEU A 1 191 ? -9.276 2.859 18.592 1.00 95.94 191 LEU A N 1
ATOM 1568 C CA . LEU A 1 191 ? -10.405 2.972 19.519 1.00 95.94 191 LEU A CA 1
ATOM 1569 C C . LEU A 1 191 ? -10.260 4.190 20.432 1.00 95.94 191 LEU A C 1
ATOM 1571 O O . LEU A 1 191 ? -11.186 4.986 20.547 1.00 95.94 191 LEU A O 1
ATOM 1575 N N . LYS A 1 192 ? -9.074 4.393 21.018 1.00 96.25 192 LYS A N 1
ATOM 1576 C CA . LYS A 1 192 ? -8.777 5.566 21.862 1.00 96.25 192 LYS A CA 1
ATOM 1577 C C . LYS A 1 192 ? -8.945 6.899 21.130 1.00 96.25 192 LYS A C 1
ATOM 1579 O O . LYS A 1 192 ? -9.167 7.915 21.777 1.00 96.25 192 LYS A O 1
ATOM 1584 N N . LYS A 1 193 ? -8.820 6.900 19.801 1.00 96.94 193 LYS A N 1
ATOM 1585 C CA . LYS A 1 193 ? -9.025 8.076 18.947 1.00 96.94 193 LYS A CA 1
ATOM 1586 C C . LYS A 1 193 ? -10.463 8.209 18.431 1.00 96.94 193 LYS A C 1
ATOM 1588 O O . LYS A 1 193 ? -10.741 9.157 17.708 1.00 96.94 193 LYS A O 1
ATOM 1593 N N . GLY A 1 194 ? -11.358 7.270 18.753 1.00 95.81 194 GLY A N 1
ATOM 1594 C CA . GLY A 1 194 ? -12.709 7.214 18.182 1.00 95.81 194 GLY A CA 1
ATOM 1595 C C . GLY A 1 194 ? -12.728 6.860 16.689 1.00 95.81 194 GLY A C 1
ATOM 1596 O O . GLY A 1 194 ? -13.676 7.199 15.989 1.00 95.81 194 GLY A O 1
ATOM 1597 N N . LEU A 1 195 ? -11.667 6.219 16.187 1.00 97.00 195 LEU A N 1
ATOM 1598 C CA . LEU A 1 195 ? -11.480 5.913 14.766 1.00 97.00 195 LEU A CA 1
ATOM 1599 C C . LEU A 1 195 ? -11.679 4.429 14.430 1.00 97.00 195 LEU A C 1
ATOM 1601 O O . LEU A 1 195 ? -11.687 4.080 13.253 1.00 97.00 195 LEU A O 1
ATOM 1605 N N . LEU A 1 196 ? -11.823 3.548 15.423 1.00 96.31 196 LEU A N 1
ATOM 1606 C CA . LEU A 1 196 ? -12.090 2.129 15.178 1.00 96.31 196 LEU A CA 1
ATOM 1607 C C . LEU A 1 196 ? -13.543 1.935 14.717 1.00 96.31 196 LEU A C 1
ATOM 1609 O O . LEU A 1 196 ? -14.477 2.445 15.336 1.00 96.31 196 LEU A O 1
ATOM 1613 N N . HIS A 1 197 ? -13.737 1.191 13.634 1.00 94.69 197 HIS A N 1
ATOM 1614 C CA . HIS A 1 197 ? -15.045 0.734 13.184 1.00 94.69 197 HIS A CA 1
ATOM 1615 C C . HIS A 1 197 ? -15.362 -0.633 13.814 1.00 94.69 197 HIS A C 1
ATOM 1617 O O . HIS A 1 197 ? -14.510 -1.517 13.849 1.00 94.69 197 HIS A O 1
ATOM 1623 N N . HIS A 1 198 ? -16.566 -0.786 14.371 1.00 77.44 198 HIS A N 1
ATOM 1624 C CA . HIS A 1 198 ? -16.873 -1.847 15.336 1.00 77.44 198 HIS A CA 1
ATOM 1625 C C . HIS A 1 198 ? -17.402 -3.163 14.744 1.00 77.44 198 HIS A C 1
ATOM 1627 O O . HIS A 1 198 ? -17.394 -4.154 15.476 1.00 77.44 198 HIS A O 1
ATOM 1633 N N . GLU A 1 199 ? -17.831 -3.217 13.477 1.00 66.56 199 GLU A N 1
ATOM 1634 C CA . GLU A 1 199 ? -18.486 -4.415 12.910 1.00 66.56 199 GLU A CA 1
ATOM 1635 C C . GLU A 1 199 ? -17.635 -5.688 13.068 1.00 66.56 199 GLU A C 1
ATOM 1637 O O . GLU A 1 199 ? -18.120 -6.694 13.580 1.00 66.56 199 GLU A O 1
ATOM 1642 N N . SER A 1 200 ? -16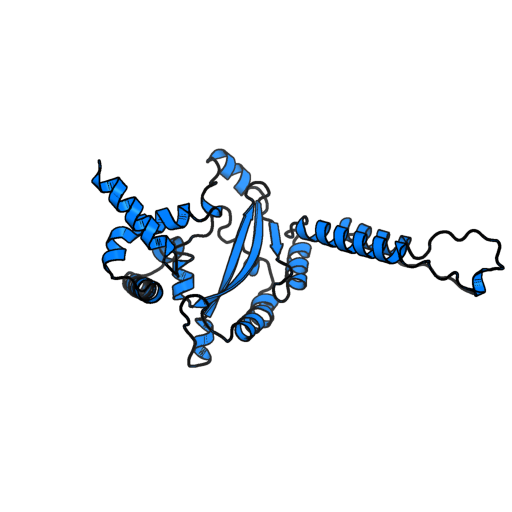.322 -5.606 12.831 1.00 55.44 200 SER A N 1
ATOM 1643 C CA . SER A 1 200 ? -15.414 -6.759 12.934 1.00 55.44 200 SER A CA 1
ATOM 1644 C C . SER A 1 200 ? -15.119 -7.233 14.366 1.00 55.44 200 SER A C 1
ATOM 1646 O O . SER A 1 200 ? -14.614 -8.337 14.562 1.00 55.44 200 SER A O 1
ATOM 1648 N N . PHE A 1 201 ? -15.372 -6.408 15.389 1.00 56.78 201 PHE A N 1
ATOM 1649 C CA . PHE A 1 201 ? -15.133 -6.786 16.790 1.00 56.78 201 PHE A CA 1
ATOM 1650 C C . PHE A 1 201 ? -16.400 -7.329 17.451 1.00 56.78 201 PHE A C 1
ATOM 1652 O O . PHE A 1 201 ? -16.325 -8.212 18.303 1.00 56.78 201 PHE A O 1
ATOM 1659 N N . VAL A 1 202 ? -17.564 -6.821 17.041 1.00 57.25 202 VAL A N 1
ATOM 1660 C CA . VAL A 1 202 ? -18.862 -7.259 17.558 1.00 57.25 202 VAL A CA 1
ATOM 1661 C C . VAL A 1 202 ? -19.179 -8.672 17.082 1.00 57.25 202 VAL A C 1
ATOM 1663 O O . VAL A 1 202 ? -19.565 -9.492 17.906 1.00 57.25 202 VAL A O 1
ATOM 1666 N N . GLU A 1 203 ? -18.938 -9.002 15.812 1.00 61.84 203 GLU A N 1
ATOM 1667 C CA . GLU A 1 203 ? -19.157 -10.363 15.303 1.00 61.84 203 GLU A CA 1
ATOM 1668 C C . GLU A 1 203 ? -18.270 -11.387 16.011 1.00 61.84 203 GLU A C 1
ATOM 1670 O O . GLU A 1 203 ? -18.773 -12.392 16.504 1.00 61.84 203 GLU A O 1
ATOM 1675 N N . LYS A 1 204 ? -16.979 -11.084 16.191 1.00 63.56 204 LYS A N 1
ATOM 1676 C CA . LYS A 1 204 ? -16.061 -11.958 16.932 1.00 63.56 204 LYS A CA 1
ATOM 1677 C C . LYS A 1 204 ? -16.446 -12.096 18.408 1.00 63.56 204 LYS A C 1
ATOM 1679 O O . LYS A 1 204 ? -16.421 -13.197 18.946 1.00 63.56 204 LYS A O 1
ATOM 1684 N N . LEU A 1 205 ? -16.859 -11.008 19.064 1.00 65.38 205 LEU A N 1
ATOM 1685 C CA . LEU A 1 205 ? -17.390 -11.070 20.431 1.00 65.38 205 LEU A CA 1
ATOM 1686 C C . LEU A 1 205 ? -18.667 -11.914 20.510 1.00 65.38 205 LEU A C 1
ATOM 1688 O O . LEU A 1 205 ? -18.846 -12.656 21.476 1.00 65.38 205 LEU A O 1
ATOM 1692 N N . ILE A 1 206 ? -19.550 -11.812 19.514 1.00 70.31 206 ILE A N 1
ATOM 1693 C CA . ILE A 1 206 ? -20.766 -12.623 19.415 1.00 70.31 206 ILE A CA 1
ATOM 1694 C C . ILE A 1 206 ? -20.401 -14.093 19.195 1.00 70.31 206 ILE A C 1
ATOM 1696 O O . ILE A 1 206 ? -20.975 -14.958 19.860 1.00 70.31 206 ILE A O 1
ATOM 1700 N N . GLU A 1 207 ? -19.444 -14.402 18.323 1.00 74.12 207 GLU A N 1
ATOM 1701 C CA . GLU A 1 207 ? -18.955 -15.762 18.088 1.00 74.12 207 GLU A CA 1
ATOM 1702 C C . GLU A 1 207 ? -18.321 -16.362 19.344 1.00 74.12 207 GLU A C 1
ATOM 1704 O O . GLU A 1 207 ? -18.727 -17.449 19.765 1.00 74.12 207 GLU A O 1
ATOM 1709 N N . ASP A 1 208 ? -17.414 -15.631 19.994 1.00 75.00 208 ASP A N 1
ATOM 1710 C CA . ASP A 1 208 ? -16.760 -16.034 21.241 1.00 75.00 208 ASP A CA 1
ATOM 1711 C C . ASP A 1 208 ? -17.800 -16.263 22.350 1.00 75.00 208 ASP A C 1
ATOM 1713 O O . ASP A 1 208 ? -17.798 -17.298 23.026 1.00 75.00 208 ASP A O 1
ATOM 1717 N N . TYR A 1 209 ? -18.764 -15.349 22.498 1.00 75.94 209 TYR A N 1
ATOM 1718 C CA . TYR A 1 209 ? -19.878 -15.499 23.435 1.00 75.94 209 TYR A CA 1
ATOM 1719 C C . TYR A 1 209 ? -20.732 -16.737 23.121 1.00 75.94 209 TYR A C 1
ATOM 1721 O O . TYR A 1 209 ? -21.085 -17.513 24.017 1.00 75.94 209 TYR A O 1
ATOM 1729 N N . THR A 1 210 ? -21.039 -16.970 21.845 1.00 82.06 210 THR A N 1
ATOM 1730 C CA . THR A 1 210 ? -21.840 -18.117 21.402 1.00 82.06 210 THR A CA 1
ATOM 1731 C C . THR A 1 210 ? -21.088 -19.433 21.617 1.00 82.06 210 THR A C 1
ATOM 1733 O O . THR A 1 210 ? -21.691 -20.420 22.052 1.00 82.06 210 THR A O 1
ATOM 1736 N N . ALA A 1 211 ? -19.773 -19.457 21.391 1.00 76.19 211 ALA A N 1
ATOM 1737 C CA . ALA A 1 211 ? -18.899 -20.597 21.651 1.00 76.19 211 ALA A CA 1
ATOM 1738 C C . ALA A 1 211 ? -18.830 -20.929 23.150 1.00 76.19 211 ALA A C 1
ATOM 1740 O O . ALA A 1 211 ? -19.024 -22.088 23.530 1.00 76.19 211 ALA A O 1
ATOM 1741 N N . ILE A 1 212 ? -18.670 -19.920 24.015 1.00 76.94 212 ILE A N 1
ATOM 1742 C CA . ILE A 1 212 ? -18.714 -20.081 25.478 1.00 76.94 212 ILE A CA 1
ATOM 1743 C C . ILE A 1 212 ? -20.073 -20.645 25.916 1.00 76.94 212 ILE A C 1
ATOM 1745 O O . ILE A 1 212 ? -20.136 -21.600 26.697 1.00 76.94 212 ILE A O 1
ATOM 1749 N N . LYS A 1 213 ? -21.180 -20.110 25.384 1.00 77.69 213 LYS A N 1
ATOM 1750 C CA . LYS A 1 213 ? -22.538 -20.584 25.695 1.00 77.69 213 LYS A CA 1
ATOM 1751 C C . LYS A 1 213 ? -22.752 -22.042 25.269 1.00 77.69 213 LYS A C 1
ATOM 1753 O O . LYS A 1 213 ? -23.356 -22.808 26.021 1.00 77.69 213 LYS A O 1
ATOM 1758 N N . ARG A 1 214 ? -22.226 -22.456 24.109 1.00 81.94 214 ARG A N 1
ATOM 1759 C CA . ARG A 1 214 ? -22.258 -23.857 23.639 1.00 81.94 214 ARG A CA 1
ATOM 1760 C C . ARG A 1 214 ? -21.432 -24.778 24.540 1.00 81.94 214 ARG A C 1
ATOM 1762 O O . ARG A 1 214 ? -21.959 -25.796 24.986 1.00 81.94 214 ARG A O 1
ATOM 1769 N N . ALA A 1 215 ? -20.200 -24.393 24.876 1.00 76.75 215 ALA A N 1
ATOM 1770 C CA . ALA A 1 215 ? -19.316 -25.168 25.752 1.00 76.75 215 ALA A CA 1
ATOM 1771 C C . ALA A 1 215 ? -19.895 -25.359 27.168 1.00 76.75 215 ALA A C 1
ATOM 1773 O O . ALA A 1 215 ? -19.702 -26.406 27.793 1.00 76.75 215 ALA A O 1
ATOM 1774 N N . ASN A 1 216 ? -20.644 -24.371 27.663 1.00 72.88 216 ASN A N 1
ATOM 1775 C CA . ASN A 1 216 ? -21.336 -24.448 28.950 1.00 72.88 216 ASN A CA 1
ATOM 1776 C C . ASN A 1 216 ? -22.633 -25.269 28.894 1.00 72.88 216 ASN A C 1
ATOM 1778 O O . ASN A 1 216 ? -23.028 -25.830 29.909 1.00 72.88 216 ASN A O 1
ATOM 1782 N N . LYS A 1 217 ? -23.281 -25.388 27.727 1.00 74.81 217 LYS A N 1
ATOM 1783 C CA . LYS A 1 217 ? -24.470 -26.238 27.544 1.00 74.81 217 LYS A CA 1
ATOM 1784 C C . LYS A 1 217 ? -24.114 -27.728 27.460 1.00 74.81 217 LYS A C 1
ATOM 1786 O O . LYS A 1 217 ? -24.914 -28.564 27.865 1.00 74.81 217 LYS A O 1
ATOM 1791 N N . SER A 1 218 ? -22.921 -28.062 26.961 1.00 62.75 218 SER A N 1
ATOM 1792 C CA . SER A 1 218 ? -22.419 -29.443 26.869 1.00 62.75 218 SER A CA 1
ATOM 1793 C C . SER A 1 218 ? -21.779 -29.956 28.159 1.00 62.75 218 SER A C 1
ATOM 1795 O O . SER A 1 218 ? -21.696 -31.163 28.376 1.00 62.75 218 SER A O 1
ATOM 1797 N N . LYS A 1 219 ? -21.318 -29.059 29.035 1.00 55.44 219 LYS A N 1
ATOM 1798 C CA . LYS A 1 219 ? -20.863 -29.428 30.373 1.00 55.44 219 LYS A CA 1
ATOM 1799 C C . LYS A 1 219 ? -22.077 -29.407 31.291 1.00 55.44 219 LYS A C 1
ATOM 1801 O O . LYS A 1 219 ? -22.524 -28.340 31.695 1.00 55.44 219 LYS A O 1
ATOM 1806 N N . ASN A 1 220 ? -22.591 -30.587 31.639 1.00 54.62 220 ASN A N 1
ATOM 1807 C CA . ASN A 1 220 ? -23.416 -30.761 32.833 1.00 54.62 220 ASN A CA 1
ATOM 1808 C C . ASN A 1 220 ? -22.594 -30.206 34.003 1.00 54.62 220 ASN A C 1
ATOM 1810 O O . ASN A 1 220 ? -21.686 -30.875 34.496 1.00 54.62 220 ASN A O 1
ATOM 1814 N N . LEU A 1 221 ? -22.818 -28.934 34.345 1.00 51.53 221 LEU A N 1
ATOM 1815 C CA . LEU A 1 221 ? -22.089 -28.231 35.388 1.00 51.53 221 LEU A CA 1
ATOM 1816 C C . LEU A 1 221 ? -22.165 -29.095 36.640 1.00 51.53 221 LEU A C 1
ATOM 1818 O O . LEU A 1 221 ? -23.241 -29.311 37.202 1.00 51.53 221 LEU A O 1
ATOM 1822 N N . TYR A 1 222 ? -21.007 -29.634 37.019 1.00 47.25 222 TYR A N 1
ATOM 1823 C CA . TYR A 1 222 ? -20.816 -30.383 38.244 1.00 47.25 222 TYR A CA 1
ATOM 1824 C C . TYR A 1 222 ? -21.451 -29.579 39.376 1.00 47.25 222 TYR A C 1
ATOM 1826 O O . TYR A 1 222 ? -20.993 -28.487 39.720 1.00 47.25 222 TYR A O 1
ATOM 1834 N N . ARG A 1 223 ? -22.535 -30.115 39.945 1.00 47.62 223 ARG A N 1
ATOM 1835 C CA . ARG A 1 223 ? -23.089 -29.601 41.195 1.00 47.62 223 ARG A CA 1
ATOM 1836 C C . ARG A 1 223 ? -21.961 -29.643 42.215 1.00 47.62 223 ARG A C 1
ATOM 1838 O O . ARG A 1 223 ? -21.459 -30.723 42.516 1.00 47.62 223 ARG A O 1
ATOM 1845 N N . CYS A 1 224 ? -21.571 -28.484 42.740 1.00 44.03 224 CYS A N 1
ATOM 1846 C CA . CYS A 1 224 ? -20.661 -28.413 43.875 1.00 44.03 224 CYS A CA 1
ATOM 1847 C C . CYS A 1 224 ? -21.210 -29.320 44.997 1.00 44.03 224 CYS A C 1
ATOM 1849 O O . CYS A 1 224 ? -22.311 -29.053 45.495 1.00 44.03 224 CYS A O 1
ATOM 1851 N N . PRO A 1 225 ? -20.491 -30.380 45.417 1.00 50.34 225 PRO A N 1
ATOM 1852 C CA . PRO A 1 225 ? -20.992 -31.319 46.423 1.00 50.34 225 PRO A CA 1
ATOM 1853 C C . PRO A 1 225 ? -21.284 -30.648 47.771 1.00 50.34 225 PRO A C 1
ATOM 1855 O O . PRO A 1 225 ? -22.145 -31.104 48.519 1.00 50.34 225 PRO A O 1
ATOM 1858 N N . LYS A 1 226 ? -20.616 -29.522 48.059 1.00 49.22 226 LYS A N 1
ATOM 1859 C CA . LYS A 1 226 ? -20.774 -28.754 49.302 1.00 49.22 226 LYS A CA 1
ATOM 1860 C C . LYS A 1 226 ? -22.024 -27.865 49.339 1.00 49.22 226 LYS A C 1
ATOM 1862 O O . LYS A 1 226 ? -22.373 -27.371 50.404 1.00 49.22 226 LYS A O 1
ATOM 1867 N N . CYS A 1 227 ? -22.730 -27.677 48.221 1.00 50.72 227 CYS A N 1
ATOM 1868 C CA . CYS A 1 227 ? -23.925 -26.822 48.162 1.00 50.72 227 CYS A CA 1
ATOM 1869 C C . CYS A 1 227 ? -25.246 -27.586 48.361 1.00 50.72 227 CYS A C 1
ATOM 1871 O O . CYS A 1 227 ? -26.312 -26.990 48.238 1.00 50.72 227 CYS A O 1
ATOM 1873 N N . ARG A 1 228 ? -25.210 -28.892 48.670 1.00 47.97 228 ARG A N 1
ATOM 1874 C CA . ARG A 1 228 ? -26.427 -29.721 48.773 1.00 47.97 228 ARG A CA 1
ATOM 1875 C C . ARG A 1 228 ? -27.354 -29.373 49.945 1.00 47.97 228 ARG A C 1
ATOM 1877 O O . ARG A 1 228 ? -28.527 -29.703 49.858 1.00 47.97 228 ARG A O 1
ATOM 1884 N N . ASN A 1 229 ? -26.867 -28.687 50.985 1.00 49.56 229 ASN A N 1
ATOM 1885 C CA . ASN A 1 229 ? -27.602 -28.538 52.251 1.00 49.56 229 ASN A CA 1
ATOM 1886 C C . ASN A 1 229 ? -27.919 -27.097 52.674 1.00 49.56 229 ASN A C 1
ATOM 1888 O O . ASN A 1 229 ? -28.291 -26.870 53.821 1.00 49.56 229 ASN A O 1
ATOM 1892 N N . ILE A 1 230 ? -27.812 -26.109 51.783 1.00 47.03 230 ILE A N 1
ATOM 1893 C CA . ILE A 1 230 ? -28.203 -24.734 52.123 1.00 47.03 230 ILE A CA 1
ATOM 1894 C C . ILE A 1 230 ? -29.386 -24.348 51.244 1.00 47.03 230 ILE A C 1
ATOM 1896 O O . ILE A 1 230 ? -29.222 -23.945 50.096 1.00 47.03 230 ILE A O 1
ATOM 1900 N N . GLY A 1 231 ? -30.591 -24.498 51.798 1.00 45.97 231 GLY A N 1
ATOM 1901 C CA . GLY A 1 231 ? -31.865 -24.104 51.197 1.00 45.97 231 GLY A CA 1
ATOM 1902 C C . GLY A 1 231 ? -32.015 -22.589 51.049 1.00 45.97 231 GLY A C 1
ATOM 1903 O O . GLY A 1 231 ? -32.909 -21.989 51.637 1.00 45.97 231 GLY A O 1
ATOM 1904 N N . LYS A 1 232 ? -31.138 -21.951 50.271 1.00 45.06 232 LYS A N 1
ATOM 1905 C CA . LYS A 1 232 ? -31.284 -20.558 49.847 1.00 45.06 232 LYS A CA 1
ATOM 1906 C C . LYS A 1 232 ? -30.986 -20.456 48.359 1.00 45.06 232 LYS A C 1
ATOM 1908 O O . LYS A 1 232 ? -29.892 -20.796 47.915 1.00 45.06 232 LYS A O 1
ATOM 1913 N N . LYS A 1 233 ? -31.979 -19.972 47.605 1.00 47.75 233 LYS A N 1
ATOM 1914 C CA . LYS A 1 233 ? -31.849 -19.559 46.203 1.00 47.75 233 LYS A CA 1
ATOM 1915 C C . LYS A 1 233 ? -30.603 -18.678 46.058 1.00 47.75 233 LYS A C 1
ATOM 1917 O O . LYS A 1 233 ? -30.576 -17.559 46.561 1.00 47.75 233 LYS A O 1
ATOM 1922 N N . ARG A 1 234 ? -29.575 -19.189 45.386 1.00 42.19 234 ARG A N 1
ATOM 1923 C CA . ARG A 1 234 ? -28.495 -18.382 44.815 1.00 42.19 234 ARG A CA 1
ATOM 1924 C C . ARG A 1 234 ? -28.451 -18.674 43.330 1.00 42.19 234 ARG A C 1
ATOM 1926 O O . ARG A 1 234 ? -27.826 -19.623 42.870 1.00 42.19 234 ARG A O 1
ATOM 1933 N N . GLU A 1 235 ? -29.200 -17.851 42.624 1.00 48.00 235 GLU A N 1
ATOM 1934 C CA . GLU A 1 235 ? -29.103 -17.661 41.194 1.00 48.00 235 GLU A CA 1
ATOM 1935 C C . GLU A 1 235 ? -27.886 -16.762 40.887 1.00 48.00 235 GLU A C 1
ATOM 1937 O O . GLU A 1 235 ? -27.685 -15.733 41.524 1.00 48.00 235 GLU A O 1
ATOM 1942 N N . TYR A 1 236 ? -27.060 -17.226 39.944 1.00 47.53 236 TYR A N 1
ATOM 1943 C CA . TYR A 1 236 ? -26.121 -16.486 39.083 1.00 47.53 236 TYR A CA 1
ATOM 1944 C C . TYR A 1 236 ? -25.077 -15.547 39.725 1.00 47.53 236 TYR A C 1
ATOM 1946 O O . TYR A 1 236 ? -25.269 -14.341 39.815 1.00 47.53 236 TYR A O 1
ATOM 1954 N N . ALA A 1 237 ? -23.883 -16.080 40.021 1.00 40.81 237 ALA A N 1
ATOM 1955 C CA . ALA A 1 237 ? -22.692 -15.268 40.327 1.00 40.81 237 ALA A CA 1
ATOM 1956 C C . ALA A 1 237 ? -21.605 -15.291 39.229 1.00 40.81 237 ALA A C 1
ATOM 1958 O O . ALA A 1 237 ? -20.726 -14.440 39.218 1.00 40.81 237 ALA A O 1
ATOM 1959 N N . THR A 1 238 ? -21.647 -16.228 38.277 1.00 44.03 238 THR A N 1
ATOM 1960 C CA . THR A 1 238 ? -20.658 -16.305 37.179 1.00 44.03 238 THR A CA 1
ATOM 1961 C C . THR A 1 238 ? -21.134 -15.665 35.875 1.00 44.03 238 THR A C 1
ATOM 1963 O O . THR A 1 238 ? -20.314 -15.355 35.017 1.00 44.03 238 THR A O 1
ATOM 1966 N N . TYR A 1 239 ? -22.441 -15.433 35.728 1.00 38.00 239 TYR A N 1
ATOM 1967 C CA . TYR A 1 239 ? -23.043 -14.900 34.501 1.00 38.00 239 TYR A CA 1
ATOM 1968 C C . TYR A 1 239 ? -22.995 -13.360 34.443 1.00 38.00 239 TYR A C 1
ATOM 1970 O O . TYR A 1 239 ? -22.711 -12.781 33.399 1.00 38.00 239 TYR A O 1
ATOM 1978 N N . THR A 1 240 ? -23.140 -12.695 35.593 1.00 42.66 240 THR A N 1
ATOM 1979 C CA . THR A 1 240 ? -23.166 -11.228 35.705 1.00 42.66 240 THR A CA 1
ATOM 1980 C C . THR A 1 240 ? -21.814 -10.566 35.435 1.00 42.66 240 THR A C 1
ATOM 1982 O O . THR A 1 240 ? -21.783 -9.478 34.877 1.00 42.66 240 THR A O 1
ATOM 1985 N N . MET A 1 241 ? -20.680 -11.208 35.736 1.00 44.94 241 MET A N 1
ATOM 1986 C CA . MET A 1 241 ? -19.357 -10.611 35.485 1.00 44.94 241 MET A CA 1
ATOM 1987 C C . MET A 1 241 ? -18.994 -10.489 33.996 1.00 44.94 241 MET A C 1
ATOM 1989 O O . MET A 1 241 ? -18.285 -9.555 33.622 1.00 44.94 241 MET A O 1
ATOM 1993 N N . TYR A 1 242 ? -19.450 -11.417 33.148 1.00 42.62 242 TYR A N 1
ATOM 1994 C CA . TYR A 1 242 ? -19.136 -11.397 31.714 1.00 42.62 242 TYR A CA 1
ATOM 1995 C C . TYR A 1 242 ? -20.020 -10.403 30.954 1.00 42.62 242 TYR A C 1
ATOM 1997 O O . TYR A 1 242 ? -19.501 -9.622 30.158 1.00 42.62 242 TYR A O 1
ATOM 2005 N N . GLU A 1 243 ? -21.321 -10.356 31.263 1.00 45.72 243 GLU A N 1
ATOM 2006 C CA . GLU A 1 243 ? -22.235 -9.355 30.696 1.00 45.72 243 GLU A CA 1
ATOM 2007 C C . GLU A 1 243 ? -21.804 -7.932 31.066 1.00 45.72 243 GLU A C 1
ATOM 2009 O O . GLU A 1 243 ? -21.772 -7.061 30.200 1.00 45.72 243 GLU A O 1
ATOM 2014 N N . HIS A 1 244 ? -21.350 -7.703 32.304 1.00 47.66 244 HIS A N 1
ATOM 2015 C CA . HIS A 1 244 ? -20.896 -6.379 32.738 1.00 47.66 244 HIS A CA 1
ATOM 2016 C C . HIS A 1 244 ? -19.601 -5.924 32.054 1.00 47.66 244 HIS A C 1
ATOM 2018 O O . HIS A 1 244 ? -19.417 -4.731 31.820 1.00 47.66 244 HIS A O 1
ATOM 2024 N N . LYS A 1 245 ? -18.694 -6.851 31.711 1.00 45.59 245 LYS A N 1
ATOM 2025 C CA . LYS A 1 245 ? -17.438 -6.510 31.029 1.00 45.59 245 LYS A CA 1
ATOM 2026 C C . LYS A 1 245 ? -17.714 -6.066 29.592 1.00 45.59 245 LYS A C 1
ATOM 2028 O O . LYS A 1 245 ? -17.246 -5.002 29.202 1.00 45.59 245 LYS A O 1
ATOM 2033 N N . VAL A 1 246 ? -18.568 -6.799 28.874 1.00 48.25 246 VAL A N 1
ATOM 2034 C CA . VAL A 1 246 ? -19.022 -6.445 27.518 1.00 48.25 246 VAL A CA 1
ATOM 2035 C C . VAL A 1 246 ? -19.807 -5.124 27.525 1.00 48.25 246 VAL A C 1
ATOM 2037 O O . VAL A 1 246 ? -19.491 -4.229 26.744 1.00 48.25 246 VAL A O 1
ATOM 2040 N N . TYR A 1 247 ? -20.736 -4.933 28.470 1.00 44.81 247 TYR A N 1
ATOM 2041 C CA . TYR A 1 247 ? -21.498 -3.680 28.592 1.00 44.81 247 TYR A CA 1
ATOM 2042 C C . TYR A 1 247 ? -20.628 -2.471 28.973 1.00 44.81 247 TYR A C 1
ATOM 2044 O O . TYR A 1 247 ? -20.793 -1.389 28.413 1.00 44.81 247 TYR A O 1
ATOM 2052 N N . SER A 1 248 ? -19.671 -2.632 29.896 1.00 50.16 248 SER A N 1
ATOM 2053 C CA . SER A 1 248 ? -18.781 -1.536 30.317 1.00 50.16 248 SER A CA 1
ATOM 2054 C C . SER A 1 248 ? -17.838 -1.082 29.199 1.00 50.16 248 SER A C 1
ATOM 2056 O O . SER A 1 248 ? -17.557 0.111 29.083 1.00 50.16 248 SER A O 1
ATOM 2058 N N . THR A 1 249 ? -17.400 -2.014 28.342 1.00 48.00 249 THR A N 1
ATOM 2059 C CA . THR A 1 249 ? -16.578 -1.726 27.162 1.00 48.00 249 THR A CA 1
ATOM 2060 C C . THR A 1 249 ? -17.390 -1.046 26.058 1.00 48.00 249 THR A C 1
ATOM 2062 O O . THR A 1 249 ? -16.869 -0.138 25.419 1.00 48.00 249 THR A O 1
ATOM 2065 N N . MET A 1 250 ? -18.667 -1.403 25.873 1.00 43.56 250 MET A N 1
ATOM 2066 C CA . MET A 1 250 ? -19.555 -0.731 24.911 1.00 43.56 250 MET A CA 1
ATOM 2067 C C . MET A 1 250 ? -19.974 0.685 25.342 1.00 43.56 250 MET A C 1
ATOM 2069 O O . MET A 1 250 ? -20.210 1.528 24.484 1.00 43.56 250 MET A O 1
ATOM 2073 N N . MET A 1 251 ? -20.040 0.966 26.650 1.00 47.41 251 MET A N 1
ATOM 2074 C CA . MET A 1 251 ? -20.536 2.247 27.190 1.00 47.41 251 MET A CA 1
ATOM 2075 C C . MET A 1 251 ? -19.435 3.210 27.677 1.00 47.41 251 MET A C 1
ATOM 2077 O O . MET A 1 251 ? -19.749 4.279 28.192 1.00 47.41 251 MET A O 1
ATOM 2081 N N . GLY A 1 252 ? -18.147 2.860 27.555 1.00 35.38 252 GLY A N 1
ATOM 2082 C CA . GLY A 1 252 ? -17.039 3.744 27.952 1.00 35.38 252 GLY A CA 1
ATOM 2083 C C . GLY A 1 252 ? -16.954 4.044 29.458 1.00 35.38 252 GLY A C 1
ATOM 2084 O O . GLY A 1 252 ? -16.432 5.086 29.850 1.00 35.38 252 GLY A O 1
ATOM 2085 N N . ILE A 1 253 ? -17.461 3.158 30.322 1.00 41.03 253 ILE A N 1
ATOM 2086 C CA . ILE A 1 253 ? -17.523 3.395 31.774 1.00 41.03 253 ILE A CA 1
ATOM 2087 C C . ILE A 1 253 ? -16.240 2.887 32.448 1.00 41.03 253 ILE A C 1
ATOM 2089 O O . ILE A 1 253 ? -16.063 1.689 32.673 1.00 41.03 253 ILE A O 1
ATOM 2093 N N . THR A 1 254 ? -15.343 3.799 32.830 1.00 40.19 254 THR A N 1
ATOM 2094 C CA . THR A 1 254 ? -14.144 3.493 33.630 1.00 40.19 254 THR A CA 1
ATOM 2095 C C . THR A 1 254 ? -14.387 3.711 35.127 1.00 40.19 254 THR A C 1
ATOM 2097 O O . THR A 1 254 ? -14.155 4.807 35.627 1.00 40.19 254 THR A O 1
ATOM 2100 N N . ARG A 1 255 ? -14.786 2.630 35.820 1.00 41.88 255 ARG A N 1
ATOM 2101 C CA . ARG A 1 255 ? -14.739 2.328 37.278 1.00 41.88 255 ARG A CA 1
ATOM 2102 C C . ARG A 1 255 ? -16.102 2.003 37.885 1.00 41.88 255 ARG A C 1
ATOM 2104 O O . ARG A 1 255 ? -16.950 2.876 38.004 1.00 41.88 255 ARG A O 1
ATOM 2111 N N . ILE A 1 256 ? -16.202 0.795 38.444 1.00 35.34 256 ILE A N 1
ATOM 2112 C CA . ILE A 1 256 ? -16.980 0.533 39.659 1.00 35.34 256 ILE A CA 1
ATOM 2113 C C . ILE A 1 256 ? -16.130 -0.360 40.570 1.00 35.34 256 ILE A C 1
ATOM 2115 O O . ILE A 1 256 ? -15.702 -1.448 40.188 1.00 35.34 256 ILE A O 1
ATOM 2119 N N . SER A 1 257 ? -15.846 0.152 41.762 1.00 39.88 257 SER A N 1
ATOM 2120 C CA . SER A 1 257 ? -15.278 -0.565 42.898 1.00 39.88 257 SER A CA 1
ATOM 2121 C C . SER A 1 257 ? -16.365 -1.353 43.631 1.00 39.88 257 SER A C 1
ATOM 2123 O O . SER A 1 257 ? -17.390 -0.776 43.982 1.00 39.88 257 SER A O 1
ATOM 2125 N N . GLY A 1 258 ? -16.077 -2.614 43.963 1.00 33.62 258 GLY A N 1
ATOM 2126 C CA . GLY A 1 258 ? -16.658 -3.306 45.117 1.00 33.62 258 GLY A CA 1
ATOM 2127 C C . GLY A 1 258 ? -17.719 -4.373 44.827 1.00 33.62 258 GLY A C 1
ATOM 2128 O O . GLY A 1 258 ? -18.789 -4.082 44.308 1.00 33.62 258 GLY A O 1
ATOM 2129 N N . CYS A 1 259 ? -17.461 -5.597 45.298 1.00 26.34 259 CYS A N 1
ATOM 2130 C CA . CYS A 1 259 ? -18.162 -6.103 46.481 1.00 26.34 259 CYS A CA 1
ATOM 2131 C C . CYS A 1 259 ? -17.363 -7.209 47.185 1.00 26.34 259 CYS A C 1
ATOM 2133 O O . CYS A 1 259 ? -16.870 -8.154 46.572 1.00 26.34 259 CYS A O 1
ATOM 2135 N N . ILE A 1 260 ? -17.267 -7.016 48.497 1.00 34.75 260 ILE A N 1
ATOM 2136 C CA . ILE A 1 260 ? -16.784 -7.902 49.554 1.00 34.75 260 ILE A CA 1
ATOM 2137 C C . ILE A 1 260 ? -17.775 -9.056 49.727 1.00 34.75 260 ILE A C 1
ATOM 2139 O O . ILE A 1 260 ? -18.983 -8.843 49.630 1.00 34.75 260 ILE A O 1
ATOM 2143 N N . VAL A 1 261 ? -17.286 -10.242 50.095 1.00 27.19 261 VAL A N 1
ATOM 2144 C CA . VAL A 1 261 ? -18.073 -11.153 50.936 1.00 27.19 261 VAL A CA 1
ATOM 2145 C C . VAL A 1 261 ? -17.167 -11.698 52.034 1.00 27.19 261 VAL A C 1
ATOM 2147 O O . VAL A 1 261 ? -16.358 -12.591 51.798 1.00 27.19 261 VAL A O 1
ATOM 2150 N N . GLU A 1 262 ? -17.320 -11.141 53.234 1.00 29.28 262 GLU A N 1
ATOM 2151 C CA . GLU A 1 262 ? -16.937 -11.790 54.484 1.00 29.28 262 GLU A CA 1
ATOM 2152 C C . GLU A 1 262 ? -17.845 -13.003 54.719 1.00 29.28 262 GLU A C 1
ATOM 2154 O O . GLU A 1 262 ? -19.077 -12.892 54.705 1.00 29.28 262 GLU A O 1
ATOM 2159 N N . LYS A 1 263 ? -17.227 -14.165 54.917 1.00 35.09 263 LYS A N 1
ATOM 2160 C CA . LYS A 1 263 ? -17.265 -14.946 56.161 1.00 35.09 263 LYS A CA 1
ATOM 2161 C C . LYS A 1 263 ? -16.221 -16.050 56.085 1.00 35.09 263 LYS A C 1
ATOM 2163 O O . LYS A 1 263 ? -16.243 -16.795 55.080 1.00 35.09 263 LYS A O 1
#

Secondary structure (DSSP, 8-state):
-HHHHHHHHHHHHHHHH-SS------GGGTT--HHHHS-HHIIIIIIHHHHHHHTTT--TTT----SSGGGGGGEEEEEEEEEETTTTEEEEEEEEEEEHHHHHHTTHHHHHHH--HHHHHHHHHHHHHHHT--GGGGGGHHHHHHHHHHH-TTTS-PPPHHHHHHHTTSPPEEEE-TTSTTHHHHHHHHHHTT-B--HHHHHHHHHHHHHHHHHHHHS-----GGGTT-------SSSHHHHHHHHHHHTT-----------

Foldseek 3Di:
DVVVVVVLVVLLVLLVLALFAQAADAPLCVVPDLCSLDDPCCVVVPQLVVQCVVVVLAAPQQRDHDPDPVCSVQWDWDFDWAADLVQLEIERPATGTHGVLSVCSNHVVVVVVPDDPVVVVVSLVVSCNSSVHDSVVVVCVVSRNVVSHCVPPRNVCDDDPVSSVVSSPDQHAYQYDPVRGCRVVSQVSCVVVVRHDCPVVVVVVVVVVVVVVVVVVPDPPPDPPVPPPDPDDDPDDPPVVVVVVVVCVVVVDDDDDDDDDDD

Organism: NCBI:txid2036016